Protein AF-A0A522S9J4-F1 (afdb_monomer)

Secondary structure (DSSP, 8-state):
--------HHHHHHHHHHHHHHHHHHHHHHHHHHHHHHHTHHHHT-EEEEEETTEEEEEEHHHHHHHHHHHHHHHHHHHHHHHHHHHHHHHHHHHHHHHHHHHHHHHHHHHHHHHHHHHHHHHHHHHHHHHHHHHHHHHHHHHHHHHHHHHS-HHHHHHHHHHHHHHHHHHHHHHHHHHHHHHHSSTHHHHHHHHHHHHHHHHHHHHHHHHHHHHHHHHHHHT-PPPPP----------------------------

Solvent-accessible surface area (backbone atoms only — not comparable to full-atom values): 15045 Å² total; per-residue (Å²): 136,84,82,80,75,80,82,56,66,68,59,58,48,51,54,56,48,52,52,49,51,51,53,50,50,49,52,52,52,51,51,52,50,52,50,53,49,64,75,43,45,72,71,28,62,44,82,34,87,39,73,62,94,86,46,78,46,83,43,27,57,45,51,55,54,47,50,54,53,51,51,52,51,51,52,50,50,52,53,49,52,59,60,53,56,54,61,63,52,52,56,59,49,53,53,50,53,53,51,53,51,47,54,55,48,53,53,50,50,52,51,50,53,51,51,52,48,53,53,51,54,49,51,53,50,50,51,52,49,53,51,51,51,51,51,51,49,52,49,56,51,48,53,50,51,53,48,53,55,64,66,48,43,62,64,55,57,49,49,50,50,51,52,50,51,50,52,51,50,52,50,50,49,55,51,48,53,51,50,52,50,53,62,68,65,42,58,58,67,58,50,49,48,51,52,50,52,50,50,51,52,49,52,52,51,51,48,57,50,49,52,50,50,52,49,51,49,50,57,58,54,74,72,58,75,87,76,81,93,77,89,82,82,85,84,83,87,83,89,81,85,82,87,88,84,86,90,80,90,79,87,84,82,89,87,82,133

Structure (mmCIF, N/CA/C/O backbone):
data_AF-A0A522S9J4-F1
#
_entry.id   AF-A0A522S9J4-F1
#
loop_
_atom_site.group_PDB
_atom_site.id
_atom_site.type_symbol
_atom_site.label_atom_id
_atom_site.label_alt_id
_atom_site.label_comp_id
_atom_site.label_asym_id
_atom_site.label_entity_id
_atom_site.label_seq_id
_atom_site.pdbx_PDB_ins_code
_atom_site.Cartn_x
_atom_site.Cartn_y
_atom_site.Cartn_z
_atom_site.occupancy
_atom_site.B_iso_or_equiv
_atom_site.auth_seq_id
_atom_site.auth_comp_id
_atom_site.auth_asym_id
_atom_site.auth_atom_id
_atom_site.pdbx_PDB_model_num
ATOM 1 N N . MET A 1 1 ? -21.244 -12.153 6.720 1.00 44.62 1 MET A N 1
ATOM 2 C CA . MET A 1 1 ? -21.412 -10.787 7.268 1.00 44.62 1 MET A CA 1
ATOM 3 C C . MET A 1 1 ? -22.448 -10.829 8.381 1.00 44.62 1 MET A C 1
ATOM 5 O O . MET A 1 1 ? -23.638 -10.878 8.100 1.00 44.62 1 MET A O 1
ATOM 9 N N . VAL A 1 2 ? -22.006 -10.893 9.638 1.00 48.00 2 VAL A N 1
ATOM 10 C CA . VAL A 1 2 ? -22.897 -10.852 10.808 1.00 48.00 2 VAL A CA 1
ATOM 11 C C . VAL A 1 2 ? -23.196 -9.383 11.091 1.00 48.00 2 VAL A C 1
ATOM 13 O O . VAL A 1 2 ? -22.304 -8.620 11.451 1.00 48.00 2 VAL A O 1
ATOM 16 N N . ARG A 1 3 ? -24.435 -8.958 10.834 1.00 43.56 3 ARG A N 1
ATOM 17 C CA . ARG A 1 3 ? -24.894 -7.585 11.060 1.00 43.56 3 ARG A CA 1
ATOM 18 C C . ARG A 1 3 ? -25.001 -7.355 12.572 1.00 43.56 3 ARG A C 1
ATOM 20 O O . ARG A 1 3 ? -25.995 -7.727 13.188 1.00 43.56 3 ARG A O 1
ATOM 27 N N . VAL A 1 4 ? -23.964 -6.761 13.164 1.00 55.78 4 VAL A N 1
ATOM 28 C CA . VAL A 1 4 ? -24.003 -6.226 14.531 1.00 55.78 4 VAL A CA 1
ATOM 29 C C . VAL A 1 4 ? -25.051 -5.116 14.542 1.00 55.78 4 VAL A C 1
ATOM 31 O O . VAL A 1 4 ? -24.890 -4.082 13.898 1.00 55.78 4 VAL A O 1
ATOM 34 N N . THR A 1 5 ? -26.179 -5.378 15.197 1.00 62.09 5 THR A N 1
ATOM 35 C CA . THR A 1 5 ? -27.240 -4.386 15.381 1.00 62.09 5 THR A CA 1
ATOM 36 C C . THR A 1 5 ? -26.753 -3.404 16.447 1.00 62.09 5 THR A C 1
ATOM 38 O O . THR A 1 5 ? -26.410 -3.862 17.537 1.00 62.09 5 THR A O 1
ATOM 41 N N . PRO A 1 6 ? -26.660 -2.094 16.165 1.00 56.53 6 PRO A N 1
ATOM 42 C CA . PRO A 1 6 ? -26.171 -1.135 17.146 1.00 56.53 6 PRO A CA 1
ATOM 43 C C . PRO A 1 6 ? -27.134 -1.081 18.337 1.00 56.53 6 PRO A C 1
ATOM 45 O O . PRO A 1 6 ? -28.331 -0.835 18.168 1.00 56.53 6 PRO A O 1
ATOM 48 N N . ASP A 1 7 ? -26.6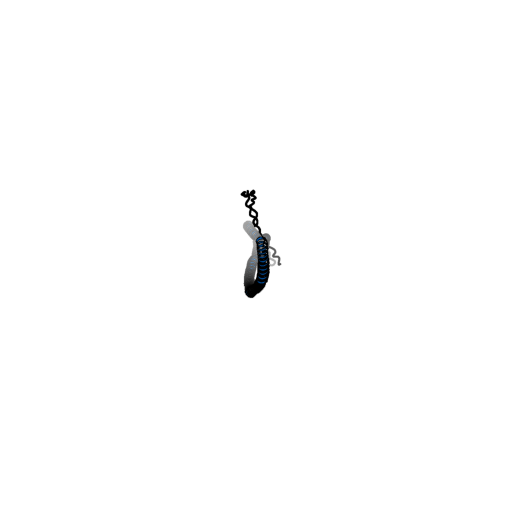06 -1.337 19.536 1.00 58.53 7 ASP A N 1
ATOM 49 C CA . ASP A 1 7 ? -27.331 -1.156 20.790 1.00 58.53 7 ASP A CA 1
ATOM 50 C C . ASP A 1 7 ? -27.687 0.330 20.927 1.00 58.53 7 ASP A C 1
ATOM 52 O O . ASP A 1 7 ? -26.819 1.201 20.989 1.00 58.53 7 ASP A O 1
ATOM 56 N N . ASN A 1 8 ? -28.982 0.639 20.861 1.00 58.56 8 ASN A N 1
ATOM 57 C CA . ASN A 1 8 ? -29.466 2.010 20.891 1.00 58.56 8 ASN A CA 1
ATOM 58 C C . ASN A 1 8 ? -29.344 2.534 22.333 1.00 58.56 8 ASN A C 1
ATOM 60 O O . ASN A 1 8 ? -30.096 2.073 23.202 1.00 58.56 8 ASN A O 1
ATOM 64 N N . PRO A 1 9 ? -28.477 3.529 22.607 1.00 55.81 9 PRO A N 1
ATOM 65 C CA . PRO A 1 9 ? -28.186 3.981 23.969 1.00 55.81 9 PRO A CA 1
ATOM 66 C C . PRO A 1 9 ? -29.434 4.503 24.687 1.00 55.81 9 PRO A C 1
ATOM 68 O O . PRO A 1 9 ? -29.511 4.455 25.913 1.00 55.81 9 PRO A O 1
ATOM 71 N N . THR A 1 10 ? -30.450 4.946 23.939 1.00 58.41 10 THR A N 1
ATOM 72 C CA . THR A 1 10 ? -31.722 5.412 24.506 1.00 58.41 10 THR A CA 1
ATOM 73 C C . THR A 1 10 ? -32.536 4.293 25.152 1.00 58.41 10 THR A C 1
ATOM 75 O O . THR A 1 10 ? -33.235 4.545 26.133 1.00 58.41 10 THR A O 1
ATOM 78 N N . LYS A 1 11 ? -32.452 3.048 24.666 1.00 54.69 11 LYS A N 1
ATOM 79 C CA . LYS A 1 11 ? -33.202 1.924 25.247 1.00 54.69 11 LYS A CA 1
ATOM 80 C C . LYS A 1 11 ? -32.579 1.499 26.574 1.00 54.69 11 LYS A C 1
ATOM 82 O O . LYS A 1 11 ? -33.294 1.350 27.562 1.00 54.69 11 LYS A O 1
ATOM 87 N N . THR A 1 12 ? -31.254 1.414 26.615 1.00 56.44 12 THR A N 1
ATOM 88 C CA . THR A 1 12 ? -30.482 1.059 27.813 1.00 56.44 12 THR A CA 1
ATOM 89 C C . THR A 1 12 ? -30.569 2.157 28.880 1.00 56.44 12 THR A C 1
ATOM 91 O O . THR A 1 12 ? -30.831 1.855 30.044 1.00 56.44 12 THR A O 1
ATOM 94 N N . GLN A 1 13 ? -30.512 3.437 28.483 1.00 58.84 13 GLN A N 1
ATOM 95 C CA . GLN A 1 13 ? -30.797 4.592 29.354 1.00 58.84 13 GLN A CA 1
ATOM 96 C C . GLN A 1 13 ? -32.218 4.558 29.932 1.00 58.84 13 GLN A C 1
ATOM 98 O O . GLN A 1 13 ? -32.411 4.781 31.126 1.00 58.84 13 GLN A O 1
ATOM 103 N N . ARG A 1 14 ? -33.228 4.230 29.115 1.00 59.81 14 ARG A N 1
ATOM 104 C CA . ARG A 1 14 ? -34.618 4.127 29.584 1.00 59.81 14 ARG A CA 1
ATOM 105 C C . ARG A 1 14 ? -34.819 2.961 30.544 1.00 59.81 14 ARG A C 1
ATOM 107 O O . ARG A 1 14 ? -35.571 3.114 31.496 1.00 59.81 14 ARG A O 1
ATOM 114 N N . ILE A 1 15 ? -34.164 1.822 30.333 1.00 61.09 15 ILE A N 1
ATOM 115 C CA . ILE A 1 15 ? -34.279 0.660 31.228 1.00 61.09 15 ILE A CA 1
ATOM 116 C C . ILE A 1 15 ? -33.602 0.953 32.575 1.00 61.09 15 ILE A C 1
ATOM 118 O O . ILE A 1 15 ? -34.229 0.755 33.617 1.00 61.09 15 ILE A O 1
ATOM 122 N N . LEU A 1 16 ? -32.381 1.502 32.554 1.00 59.59 16 LEU A N 1
ATOM 123 C CA . LEU A 1 16 ? -31.614 1.839 33.758 1.00 59.59 16 LEU A CA 1
ATOM 124 C C . LEU A 1 16 ? -32.262 2.987 34.555 1.00 59.59 16 LEU A C 1
ATOM 126 O O . LEU A 1 16 ? -32.439 2.891 35.774 1.00 59.59 16 LEU A O 1
ATOM 130 N N . GLY A 1 17 ? -32.696 4.044 33.863 1.00 61.84 17 GLY A N 1
ATOM 131 C CA . GLY A 1 17 ? -33.409 5.171 34.465 1.00 61.84 17 GLY A CA 1
ATOM 132 C C . GLY A 1 17 ? -34.750 4.753 35.071 1.00 61.84 17 GLY A C 1
ATOM 133 O O . GLY A 1 17 ? -35.094 5.177 36.169 1.00 61.84 17 GLY A O 1
ATOM 134 N N . MET A 1 18 ? -35.481 3.842 34.425 1.00 66.62 18 MET A N 1
ATOM 135 C CA . MET A 1 18 ? -36.765 3.356 34.933 1.00 66.62 18 MET A CA 1
ATOM 136 C C . MET A 1 18 ? -36.613 2.486 36.195 1.00 66.62 18 MET A C 1
ATOM 138 O O . MET A 1 18 ? -37.490 2.514 37.057 1.00 66.62 18 MET A O 1
ATOM 142 N N . SER A 1 19 ? -35.519 1.732 36.365 1.00 70.88 19 SER A N 1
ATOM 143 C CA . SER A 1 19 ? -35.224 1.055 37.643 1.00 70.88 19 SER A CA 1
ATOM 144 C C . SER A 1 19 ? -34.847 2.030 38.762 1.00 70.88 19 SER A C 1
ATOM 146 O O . SER A 1 19 ? -35.318 1.861 39.887 1.00 70.88 19 SER A O 1
ATOM 148 N N . PHE A 1 20 ? -34.074 3.078 38.456 1.00 71.00 20 PHE A N 1
ATOM 149 C CA . PHE A 1 20 ? -33.703 4.106 39.432 1.00 71.00 20 PHE A CA 1
ATOM 150 C C . PHE A 1 20 ? -34.924 4.907 39.905 1.00 71.00 20 PHE A C 1
ATOM 152 O O . PHE A 1 20 ? -35.130 5.065 41.106 1.00 71.00 20 PHE A O 1
ATOM 159 N N . VAL A 1 21 ? -35.796 5.317 38.978 1.00 75.06 21 VAL A N 1
ATOM 160 C CA . VAL A 1 21 ? -37.054 6.016 39.290 1.00 75.06 21 VAL A CA 1
ATOM 161 C C . VAL A 1 21 ? -37.975 5.154 40.154 1.00 75.06 21 VAL A C 1
ATOM 163 O O . VAL A 1 21 ? -38.547 5.659 41.114 1.00 75.06 21 VAL A O 1
ATOM 166 N N . ARG A 1 22 ? -38.089 3.846 39.878 1.00 77.06 22 ARG A N 1
ATOM 167 C CA . ARG A 1 22 ? -38.874 2.925 40.723 1.00 77.06 22 ARG A CA 1
ATOM 168 C C . ARG A 1 22 ? -38.304 2.796 42.136 1.00 77.06 22 ARG A C 1
ATOM 170 O O . ARG A 1 22 ? -39.075 2.784 43.089 1.00 77.06 22 ARG A O 1
ATOM 177 N N . SER A 1 23 ? -36.979 2.720 42.275 1.00 76.12 23 SER A N 1
ATOM 178 C CA . SER A 1 23 ? -36.319 2.646 43.586 1.00 76.12 23 SER A CA 1
ATOM 179 C C . SER A 1 23 ? -36.469 3.950 44.377 1.00 76.12 23 SER A C 1
ATOM 181 O O . SER A 1 23 ? -36.741 3.913 45.575 1.00 76.12 23 SER A O 1
ATOM 183 N N . LEU A 1 24 ? -36.343 5.097 43.704 1.00 77.62 24 LEU A N 1
ATOM 184 C CA . LEU A 1 24 ? -36.562 6.418 44.293 1.00 77.62 24 LEU A CA 1
ATOM 185 C C . LEU A 1 24 ? -38.023 6.596 44.732 1.00 77.62 24 LEU A C 1
ATOM 187 O O . LEU A 1 24 ? -38.276 7.049 45.843 1.00 77.62 24 LEU A O 1
ATOM 191 N N . LEU A 1 25 ? -38.981 6.184 43.895 1.00 78.94 25 LEU A N 1
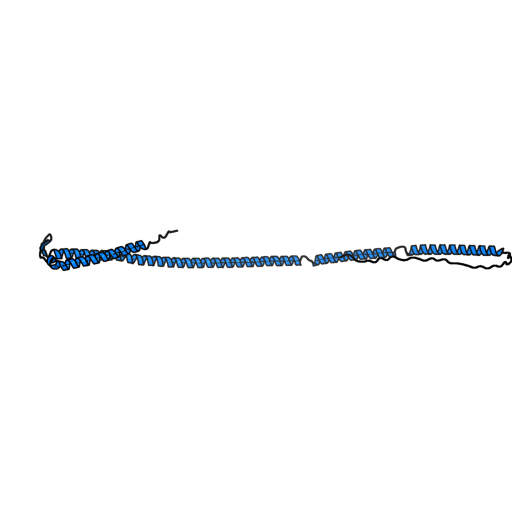ATOM 192 C CA . LEU A 1 25 ? -40.409 6.224 44.214 1.00 78.94 25 LEU A CA 1
ATOM 193 C C . LEU A 1 25 ? -40.739 5.335 45.418 1.00 78.94 25 LEU A C 1
ATOM 195 O O . LEU A 1 25 ? -41.455 5.779 46.309 1.00 78.94 25 LEU A O 1
ATOM 199 N N . LEU A 1 26 ? -40.179 4.121 45.492 1.00 78.50 26 LEU A N 1
ATOM 200 C CA . LEU A 1 26 ? -40.326 3.247 46.663 1.00 78.50 26 LEU A CA 1
ATOM 201 C C . LEU A 1 26 ? -39.793 3.895 47.943 1.00 78.50 26 LEU A C 1
ATOM 203 O O . LEU A 1 26 ? -40.455 3.825 48.975 1.00 78.50 26 LEU A O 1
ATOM 207 N N . LEU A 1 27 ? -38.627 4.544 47.880 1.00 80.12 27 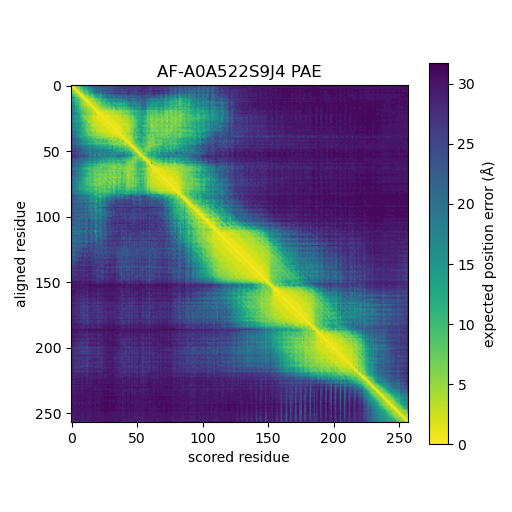LEU A N 1
ATOM 208 C CA . LEU A 1 27 ? -38.054 5.246 49.029 1.00 80.12 27 LEU A CA 1
ATOM 209 C C . LEU A 1 27 ? -38.961 6.394 49.489 1.00 80.12 27 LEU A C 1
ATOM 211 O O . LEU A 1 27 ? -39.233 6.512 50.682 1.00 80.12 27 LEU A O 1
ATOM 215 N N . VAL A 1 28 ? -39.489 7.190 48.554 1.00 80.50 28 VAL A N 1
ATOM 216 C CA . VAL A 1 28 ? -40.448 8.264 48.860 1.00 80.50 28 VAL A CA 1
ATOM 217 C C . VAL A 1 28 ? -41.717 7.701 49.497 1.00 80.50 28 VAL A C 1
ATOM 219 O O . VAL A 1 28 ? -42.145 8.199 50.534 1.00 80.50 28 VAL A O 1
ATOM 222 N N . VAL A 1 29 ? -42.291 6.633 48.936 1.00 79.50 29 VAL A N 1
ATOM 223 C CA . VAL A 1 29 ? -43.464 5.957 49.514 1.00 79.50 29 VAL A CA 1
ATOM 224 C C . VAL A 1 29 ? -43.166 5.470 50.933 1.00 79.50 29 VAL A C 1
ATOM 226 O O . VAL A 1 29 ? -43.982 5.666 51.828 1.00 79.50 29 VAL A O 1
ATOM 229 N N . CYS A 1 30 ? -41.981 4.905 51.172 1.00 80.19 30 CYS A N 1
ATOM 230 C CA . CYS A 1 30 ? -41.572 4.442 52.495 1.00 80.19 30 CYS A CA 1
ATOM 231 C C . CYS A 1 30 ? -41.496 5.594 53.515 1.00 80.19 30 CYS A C 1
ATOM 233 O O . CYS A 1 30 ? -41.966 5.448 54.642 1.00 80.19 30 CYS A O 1
ATOM 235 N N . VAL A 1 31 ? -40.964 6.754 53.111 1.00 82.50 31 VAL A N 1
ATOM 236 C CA . VAL A 1 31 ? -40.920 7.970 53.944 1.00 82.50 31 VAL A CA 1
ATOM 237 C C . VAL A 1 31 ? -42.326 8.506 54.223 1.00 82.50 31 VAL A C 1
ATOM 239 O O . VAL A 1 31 ? -42.626 8.860 55.360 1.00 82.50 31 VAL A O 1
ATOM 242 N N . VAL A 1 32 ? -43.206 8.524 53.218 1.00 81.00 32 VAL A N 1
ATOM 243 C CA . VAL A 1 32 ? -44.603 8.961 53.377 1.00 81.00 32 VAL A CA 1
ATOM 244 C C . VAL A 1 32 ? -45.353 8.054 54.352 1.00 81.00 32 VAL A C 1
ATOM 246 O O . VAL A 1 32 ? -46.050 8.555 55.232 1.00 81.00 32 VAL A O 1
ATOM 249 N N . ILE A 1 33 ? -45.174 6.733 54.249 1.00 80.06 33 ILE A N 1
ATOM 250 C CA . ILE A 1 33 ? -45.764 5.772 55.189 1.00 80.06 33 ILE A CA 1
ATOM 251 C C . ILE A 1 33 ? -45.223 6.016 56.603 1.00 80.06 33 ILE A C 1
ATOM 253 O O . ILE A 1 33 ? -46.011 6.112 57.540 1.00 80.06 33 ILE A O 1
ATOM 257 N N . ALA A 1 34 ? -43.907 6.176 56.770 1.00 80.12 34 ALA A N 1
ATOM 258 C CA . ALA A 1 34 ? -43.303 6.443 58.076 1.00 80.12 34 ALA A CA 1
ATOM 259 C C . ALA A 1 34 ? -43.819 7.752 58.706 1.00 80.12 34 ALA A C 1
ATOM 261 O O . ALA A 1 34 ? -44.139 7.781 59.895 1.00 80.12 34 ALA A O 1
ATOM 262 N N . ALA A 1 35 ? -43.962 8.815 57.909 1.00 77.94 35 ALA A N 1
ATOM 263 C CA . ALA A 1 35 ? -44.523 10.087 58.356 1.00 77.94 35 ALA A CA 1
ATOM 264 C C . ALA A 1 35 ? -46.002 9.953 58.751 1.00 77.94 35 ALA A C 1
ATOM 266 O O . ALA A 1 35 ? -46.397 10.415 59.820 1.00 77.94 35 ALA A O 1
ATOM 267 N N . PHE A 1 36 ? -46.810 9.269 57.935 1.00 75.12 36 PHE A N 1
ATOM 268 C CA . PHE A 1 36 ? -48.220 9.009 58.232 1.00 75.12 36 PHE A CA 1
ATOM 269 C C . PHE A 1 36 ? -48.390 8.241 59.549 1.00 75.12 36 PHE A C 1
ATOM 271 O O . PHE A 1 36 ? -49.236 8.583 60.372 1.00 75.12 36 PHE A O 1
ATOM 278 N N . VAL A 1 37 ? -47.547 7.238 59.777 1.00 78.94 37 VAL A N 1
ATOM 279 C CA . VAL A 1 37 ? -47.538 6.421 60.995 1.00 78.94 37 VAL A CA 1
ATOM 280 C C . VAL A 1 37 ? -47.141 7.234 62.221 1.00 78.94 37 VAL A C 1
ATOM 282 O O . VAL A 1 37 ? -47.791 7.119 63.257 1.00 78.94 37 VAL A O 1
ATOM 285 N N . GLY A 1 38 ? -46.110 8.075 62.102 1.00 76.56 38 GLY A N 1
ATOM 286 C CA . GLY A 1 38 ? -45.680 8.958 63.186 1.00 76.56 38 GLY A CA 1
ATOM 287 C C . GLY A 1 38 ? -46.745 9.988 63.568 1.00 76.56 38 GLY A C 1
ATOM 288 O O . GLY A 1 38 ? -46.957 10.237 64.751 1.00 76.56 38 GLY A O 1
ATOM 289 N N . VAL A 1 39 ? -47.460 10.544 62.584 1.00 76.69 39 VAL A N 1
ATOM 290 C CA . VAL A 1 39 ? -48.568 11.485 62.829 1.00 76.69 39 VAL A CA 1
ATOM 291 C C . VAL A 1 39 ? -49.766 10.790 63.489 1.00 76.69 39 VAL A C 1
ATOM 293 O O . VAL A 1 39 ? -50.384 11.361 64.381 1.00 76.69 39 VAL A O 1
ATOM 296 N N . ASN A 1 40 ? -50.073 9.546 63.108 1.00 75.19 40 ASN A N 1
ATOM 297 C CA . ASN A 1 40 ? -51.224 8.782 63.614 1.00 75.19 40 ASN A CA 1
ATOM 298 C C . ASN A 1 40 ? -50.860 7.831 64.774 1.00 75.19 40 ASN A C 1
ATOM 300 O O . ASN A 1 40 ? -51.468 6.773 64.945 1.00 75.19 40 ASN A O 1
ATOM 304 N N . TRP A 1 41 ? -49.860 8.198 65.581 1.00 74.25 41 TRP A N 1
ATOM 305 C CA . TRP A 1 41 ? -49.311 7.351 66.647 1.00 74.25 41 TRP A CA 1
ATOM 306 C C . TRP A 1 41 ? -50.332 6.975 67.731 1.00 74.25 41 TRP A C 1
ATOM 308 O O . TRP A 1 41 ? -50.349 5.846 68.220 1.00 74.25 41 TRP A O 1
ATOM 318 N N . THR A 1 42 ? -51.210 7.909 68.095 1.00 69.94 42 THR A N 1
ATOM 319 C CA . THR A 1 42 ? -52.237 7.712 69.129 1.00 69.94 42 THR A CA 1
ATOM 320 C C . THR A 1 42 ? -53.296 6.698 68.709 1.00 69.94 42 THR A C 1
ATOM 322 O O . THR A 1 42 ? -53.657 5.833 69.504 1.00 69.94 42 THR A O 1
ATOM 325 N N . GLU A 1 43 ? -53.738 6.753 67.452 1.00 68.75 43 GLU A N 1
ATOM 326 C CA . GLU A 1 43 ? -54.709 5.807 66.888 1.00 68.75 43 GLU A CA 1
ATOM 327 C C . GLU A 1 43 ? -54.103 4.410 66.726 1.00 68.75 43 GLU A C 1
ATOM 329 O O . GLU A 1 43 ? -54.753 3.396 66.983 1.00 68.75 43 GLU A O 1
ATOM 334 N N . MET A 1 44 ? -52.815 4.345 66.378 1.00 69.00 44 MET A N 1
ATOM 335 C CA . MET A 1 44 ? -52.090 3.085 66.218 1.00 69.00 44 MET A CA 1
ATOM 336 C C . MET A 1 44 ? -51.952 2.301 67.531 1.00 69.00 44 MET A C 1
ATOM 338 O O . MET A 1 44 ? -51.859 1.072 67.497 1.00 69.00 44 MET A O 1
ATOM 342 N N . ASN A 1 45 ? -51.925 3.003 68.670 1.00 71.56 45 ASN A N 1
ATOM 343 C CA . ASN A 1 45 ? -51.705 2.432 69.998 1.00 71.56 45 ASN A CA 1
ATOM 344 C C . ASN A 1 45 ? -53.012 2.113 70.752 1.00 71.56 45 ASN A C 1
ATOM 346 O O . ASN A 1 45 ? -52.964 1.712 71.917 1.00 71.56 45 ASN A O 1
ATOM 350 N N . GLN A 1 46 ? -54.179 2.270 70.114 1.00 72.31 46 GLN A N 1
ATOM 351 C CA . GLN A 1 46 ? -55.454 1.926 70.743 1.00 72.31 46 GLN A CA 1
ATOM 352 C C . GLN A 1 46 ? -55.576 0.404 70.974 1.00 72.31 46 GLN A C 1
ATOM 354 O O . GLN A 1 46 ? -55.525 -0.374 70.011 1.00 72.31 46 GLN A O 1
ATOM 359 N N . PRO A 1 47 ? -55.771 -0.060 72.228 1.00 71.62 47 PRO A N 1
ATOM 360 C CA . PRO A 1 47 ? -55.894 -1.483 72.528 1.00 71.62 47 PRO A CA 1
ATOM 361 C C . PRO A 1 47 ? -57.173 -2.054 71.909 1.00 71.62 47 PRO A C 1
ATOM 363 O O . PRO A 1 47 ? -58.281 -1.698 72.305 1.00 71.62 47 PRO A O 1
ATOM 366 N N . THR A 1 48 ? -57.027 -2.968 70.948 1.00 66.38 48 THR A N 1
ATOM 367 C CA . THR A 1 48 ? -58.154 -3.649 70.296 1.00 66.38 48 THR A CA 1
ATOM 368 C C . THR A 1 48 ? -58.104 -5.142 70.615 1.00 66.38 48 THR A C 1
ATOM 370 O O . THR A 1 48 ? -57.038 -5.756 70.637 1.00 66.38 48 THR A O 1
ATOM 373 N N . ASN A 1 49 ? -59.258 -5.754 70.883 1.00 62.09 49 ASN A N 1
ATOM 374 C CA . ASN A 1 49 ? -59.341 -7.201 71.075 1.00 62.09 49 ASN A CA 1
ATOM 375 C C . ASN A 1 49 ? -59.253 -7.914 69.722 1.00 62.09 49 ASN A C 1
ATOM 377 O O . ASN A 1 49 ? -60.219 -7.919 68.962 1.00 62.09 49 ASN A O 1
ATOM 381 N N . LEU A 1 50 ? -58.106 -8.532 69.436 1.00 58.09 50 LEU A N 1
ATOM 382 C CA . LEU A 1 50 ? -57.881 -9.310 68.222 1.00 58.09 50 LEU A CA 1
ATOM 383 C C . LEU A 1 50 ? -58.011 -10.810 68.513 1.00 58.09 50 LEU A C 1
ATOM 385 O O . LEU A 1 50 ? -57.396 -11.343 69.437 1.00 58.09 50 LEU A O 1
ATOM 389 N N . SER A 1 51 ? -58.807 -11.500 67.696 1.00 57.34 51 SER A N 1
ATOM 390 C CA . SER A 1 51 ? -58.894 -12.963 67.687 1.00 57.34 51 SER A CA 1
ATOM 391 C C . SER A 1 51 ? -57.950 -13.506 66.616 1.00 57.34 51 SER A C 1
ATOM 393 O O . SER A 1 51 ? -58.314 -13.592 65.444 1.00 57.34 51 SER A O 1
ATOM 395 N N . LEU A 1 52 ? -56.727 -13.861 67.003 1.00 56.78 52 LEU A N 1
ATOM 396 C CA . LEU A 1 52 ? -55.741 -14.509 66.137 1.00 56.78 52 LEU A CA 1
ATOM 397 C C . LEU A 1 52 ? -56.101 -15.988 65.985 1.00 56.78 52 LEU A C 1
ATOM 399 O O . LEU A 1 52 ? -55.439 -16.803 66.606 1.00 56.78 52 LEU A O 1
ATOM 403 N N . ILE A 1 53 ? -57.146 -16.313 65.210 1.00 55.19 53 ILE A N 1
ATOM 404 C CA . ILE A 1 53 ? -57.628 -17.650 64.764 1.00 55.19 53 ILE A CA 1
ATOM 405 C C . ILE A 1 53 ? -57.797 -18.743 65.862 1.00 55.19 53 ILE A C 1
ATOM 407 O O . ILE A 1 53 ? -58.847 -19.370 65.914 1.00 55.19 53 ILE A O 1
ATOM 411 N N . PHE A 1 54 ? -56.836 -18.945 66.765 1.00 53.19 54 PHE A N 1
ATOM 412 C CA . PHE A 1 54 ? -56.846 -19.821 67.937 1.00 53.19 54 PHE A CA 1
ATOM 413 C C . PHE A 1 54 ? -56.657 -19.099 69.293 1.00 53.19 54 PHE A C 1
ATOM 415 O O . PHE A 1 54 ? -56.956 -19.696 70.325 1.00 53.19 54 PHE A O 1
ATOM 422 N N . THR A 1 55 ? -56.208 -17.835 69.347 1.00 52.34 55 THR A N 1
ATOM 423 C CA . THR A 1 55 ? -55.961 -17.114 70.619 1.00 52.34 55 THR A CA 1
ATOM 424 C C . THR A 1 55 ? -56.450 -15.663 70.596 1.00 52.34 55 THR A C 1
ATOM 426 O O . THR A 1 55 ? -56.324 -14.955 69.598 1.00 52.34 55 THR A O 1
ATOM 429 N N . ARG A 1 56 ? -57.022 -15.191 71.714 1.00 53.47 56 ARG A N 1
ATOM 430 C CA . ARG A 1 56 ? -57.358 -13.771 71.904 1.00 53.47 56 ARG A CA 1
ATOM 431 C C . ARG A 1 56 ? -56.153 -13.067 72.505 1.00 53.47 56 ARG A C 1
ATOM 433 O O . ARG A 1 56 ? -55.776 -13.365 73.635 1.00 53.47 56 ARG A O 1
ATOM 440 N N . VAL A 1 57 ? -55.554 -12.157 71.748 1.00 61.41 57 VAL A N 1
ATOM 441 C CA . VAL A 1 57 ? -54.417 -11.352 72.203 1.00 61.41 57 VAL A CA 1
ATOM 442 C C . VAL A 1 57 ? -54.824 -9.891 72.123 1.00 61.41 57 VAL A C 1
ATOM 444 O O . VAL A 1 57 ? -55.366 -9.429 71.119 1.00 61.41 57 VAL A O 1
ATOM 447 N N . GLN A 1 58 ? -54.590 -9.167 73.210 1.00 58.41 58 GLN A N 1
ATOM 448 C CA . GLN A 1 58 ? -54.873 -7.745 73.290 1.00 58.41 58 GLN A CA 1
ATOM 449 C C . GLN A 1 58 ? -53.662 -7.005 72.723 1.00 58.41 58 GLN A C 1
ATOM 451 O O . GLN A 1 58 ? -52.654 -6.823 73.399 1.00 58.41 58 GLN A O 1
ATOM 456 N N . ALA A 1 59 ? -53.738 -6.672 71.438 1.00 63.03 59 ALA A N 1
ATOM 457 C CA . ALA A 1 59 ? -52.684 -5.981 70.714 1.00 63.03 59 ALA A CA 1
ATOM 458 C C . ALA A 1 59 ? -53.301 -4.810 69.942 1.00 63.03 59 ALA A C 1
ATOM 460 O O . ALA A 1 59 ? -54.389 -4.956 69.378 1.00 63.03 59 ALA A O 1
ATOM 461 N N . PRO A 1 60 ? -52.640 -3.647 69.888 1.00 75.88 60 PRO A N 1
ATOM 462 C CA . PRO A 1 60 ? -53.101 -2.560 69.044 1.00 75.88 60 PRO A CA 1
ATOM 463 C C . PRO A 1 60 ? -53.072 -3.000 67.575 1.00 75.88 60 PRO A C 1
ATOM 465 O O . PRO A 1 60 ? -52.019 -3.349 67.036 1.00 75.88 60 PRO A O 1
ATOM 468 N N . LEU A 1 61 ? -54.241 -3.018 66.927 1.00 73.44 61 LEU A N 1
ATOM 469 C CA . LEU A 1 61 ? -54.405 -3.513 65.555 1.00 73.44 61 LEU A CA 1
ATOM 470 C C . LEU A 1 61 ? -53.530 -2.742 64.568 1.00 73.44 61 LEU A C 1
ATOM 472 O O . LEU A 1 61 ? -52.940 -3.340 63.667 1.00 73.44 61 LEU A O 1
ATOM 476 N N . GLY A 1 62 ? -53.388 -1.436 64.793 1.00 75.62 62 GLY A N 1
ATOM 477 C CA . GLY A 1 62 ? -52.532 -0.574 63.993 1.00 75.62 62 GLY A CA 1
ATOM 478 C C . GLY A 1 62 ? -51.073 -1.031 63.982 1.00 75.62 62 GLY A C 1
ATOM 479 O O . GLY A 1 62 ? -50.480 -1.151 62.914 1.00 75.62 62 GLY A O 1
ATOM 480 N N . LEU A 1 63 ? -50.505 -1.370 65.144 1.00 76.06 63 LEU A N 1
ATOM 481 C CA . LEU A 1 63 ? -49.111 -1.817 65.256 1.00 76.06 63 LEU A CA 1
ATOM 482 C C . LEU A 1 63 ? -48.869 -3.163 64.560 1.00 76.06 63 LEU A C 1
ATOM 484 O O . LEU A 1 63 ? -47.831 -3.350 63.924 1.00 76.06 63 LEU A O 1
ATOM 488 N N . VAL A 1 64 ? -49.832 -4.086 64.629 1.00 78.31 64 VAL A N 1
ATOM 489 C CA . VAL A 1 64 ? -49.735 -5.386 63.944 1.00 78.31 64 VAL A CA 1
ATOM 490 C C . VAL A 1 64 ? -49.773 -5.202 62.425 1.00 78.31 64 VAL A C 1
ATOM 492 O O . VAL A 1 64 ? -48.916 -5.733 61.717 1.00 78.31 64 VAL A O 1
ATOM 495 N N . LEU A 1 65 ? -50.727 -4.415 61.919 1.00 79.31 65 LEU A N 1
ATOM 496 C CA . LEU A 1 65 ? -50.857 -4.133 60.487 1.00 79.31 65 LEU A CA 1
ATOM 497 C C . LEU A 1 65 ? -49.631 -3.373 59.950 1.00 79.31 65 LEU A C 1
ATOM 499 O O . LEU A 1 65 ? -49.126 -3.683 58.869 1.00 79.31 65 LEU A O 1
ATOM 503 N N . LEU A 1 66 ? -49.116 -2.425 60.738 1.00 81.69 66 LEU A N 1
ATOM 504 C CA . LEU A 1 66 ? -47.890 -1.688 60.452 1.00 81.69 66 LEU A CA 1
ATOM 505 C C . LEU A 1 66 ? -46.680 -2.618 60.357 1.00 81.69 66 LEU A C 1
ATOM 507 O O . LEU A 1 66 ? -45.898 -2.503 59.416 1.00 81.69 66 LEU A O 1
ATOM 511 N N . GLY A 1 67 ? -46.534 -3.545 61.305 1.00 78.56 67 GLY A N 1
ATOM 512 C CA . GLY A 1 67 ? -45.444 -4.517 61.308 1.00 78.56 67 GLY A CA 1
ATOM 513 C C . GLY A 1 67 ? -45.443 -5.384 60.049 1.00 78.56 67 GLY A C 1
ATOM 514 O O . GLY A 1 67 ? -44.405 -5.526 59.402 1.00 78.56 67 GLY A O 1
ATOM 515 N N . PHE A 1 68 ? -46.610 -5.896 59.644 1.00 78.31 68 PHE A N 1
ATOM 516 C CA . PHE A 1 68 ? -46.742 -6.666 58.403 1.00 78.31 68 PHE A CA 1
ATOM 517 C C . PHE A 1 68 ? -46.437 -5.829 57.153 1.00 78.31 68 PHE A C 1
ATOM 519 O O . PHE A 1 68 ? -45.712 -6.295 56.273 1.00 78.31 68 PHE A O 1
ATOM 526 N N . MET A 1 69 ? -46.927 -4.588 57.082 1.00 81.62 69 MET A N 1
ATOM 527 C CA . MET A 1 69 ? -46.628 -3.671 55.972 1.00 81.62 69 MET A CA 1
ATOM 528 C C . MET A 1 69 ? -45.136 -3.334 55.886 1.00 81.62 69 MET A C 1
ATOM 530 O O . MET A 1 69 ? -44.559 -3.368 54.800 1.00 81.62 69 MET A O 1
ATOM 534 N N . ALA A 1 70 ? -44.494 -3.056 57.022 1.00 81.44 70 ALA A N 1
ATOM 535 C CA . ALA A 1 70 ? -43.067 -2.765 57.085 1.00 81.44 70 ALA A CA 1
ATOM 536 C C . ALA A 1 70 ? -42.226 -3.979 56.662 1.00 81.44 70 ALA A C 1
ATOM 538 O O . ALA A 1 70 ? -41.289 -3.836 55.877 1.00 81.44 70 ALA A O 1
ATOM 539 N N . LEU A 1 71 ? -42.590 -5.181 57.117 1.00 81.06 71 LEU A N 1
ATOM 540 C CA . LEU A 1 71 ? -41.914 -6.420 56.732 1.00 81.06 71 LEU A CA 1
ATOM 541 C C . LEU A 1 71 ? -42.023 -6.668 55.223 1.00 81.06 71 LEU A C 1
ATOM 543 O O . LEU A 1 71 ? -41.010 -6.929 54.572 1.00 81.06 71 LEU A O 1
ATOM 547 N N . LEU A 1 72 ? -43.224 -6.534 54.649 1.00 80.38 72 LEU A N 1
ATOM 548 C CA . LEU A 1 72 ? -43.437 -6.681 53.206 1.00 80.38 72 LEU A CA 1
ATOM 549 C C . LEU A 1 72 ? -42.668 -5.625 52.401 1.00 80.38 72 LEU A C 1
ATOM 551 O O . LEU A 1 72 ? -42.083 -5.961 51.372 1.00 80.38 72 LEU A O 1
ATOM 555 N N . ALA A 1 73 ? -42.606 -4.379 52.879 1.00 82.88 73 ALA A N 1
ATOM 556 C CA . ALA A 1 73 ? -41.823 -3.322 52.241 1.00 82.88 73 ALA A CA 1
ATOM 557 C C . ALA A 1 73 ? -40.323 -3.653 52.226 1.00 82.88 73 ALA A C 1
ATOM 559 O O . ALA A 1 73 ? -39.682 -3.561 51.178 1.00 82.88 73 ALA A O 1
ATOM 560 N N . ILE A 1 74 ? -39.768 -4.105 53.356 1.00 83.31 74 ILE A N 1
ATOM 561 C CA . ILE A 1 74 ? -38.362 -4.523 53.448 1.00 83.31 74 ILE A CA 1
ATOM 562 C C . ILE A 1 74 ? -38.092 -5.709 52.516 1.00 83.31 74 ILE A C 1
ATOM 564 O O . ILE A 1 74 ? -37.125 -5.676 51.754 1.00 83.31 74 ILE A O 1
ATOM 568 N N . ALA A 1 75 ? -38.954 -6.730 52.518 1.00 79.12 75 ALA A N 1
ATOM 569 C CA . ALA A 1 75 ? -38.823 -7.882 51.627 1.00 79.12 75 ALA A CA 1
ATOM 570 C C . ALA A 1 75 ? -38.833 -7.461 50.148 1.00 79.12 75 ALA A C 1
ATOM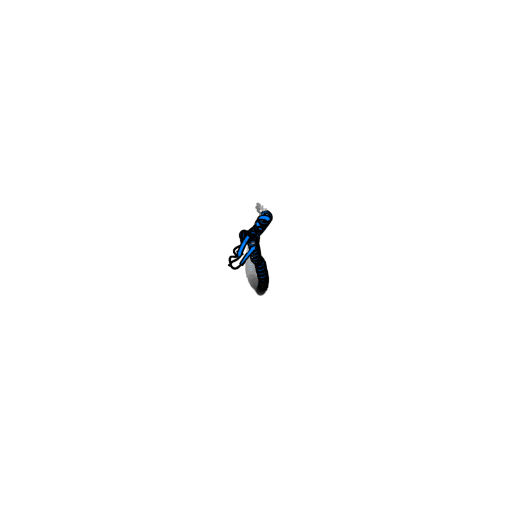 572 O O . ALA A 1 75 ? -38.022 -7.947 49.358 1.00 79.12 75 ALA A O 1
ATOM 573 N N . PHE A 1 76 ? -39.693 -6.507 49.784 1.00 81.31 76 PHE A N 1
ATOM 574 C CA . PHE A 1 76 ? -39.755 -5.963 48.431 1.00 81.31 76 PHE A CA 1
ATOM 575 C C . PHE A 1 76 ? -38.483 -5.190 48.055 1.00 81.31 76 PHE A C 1
ATOM 577 O O . PHE A 1 76 ? -37.977 -5.353 46.945 1.00 81.31 76 PHE A O 1
ATOM 584 N N . ILE A 1 77 ? -37.918 -4.403 48.978 1.00 81.31 77 ILE A N 1
ATOM 585 C CA . ILE A 1 77 ? -36.646 -3.689 48.774 1.00 81.31 77 ILE A CA 1
ATOM 586 C C . ILE A 1 77 ? -35.495 -4.680 48.569 1.00 81.31 77 ILE A C 1
ATOM 588 O O . ILE A 1 77 ? -34.719 -4.522 47.627 1.00 81.31 77 ILE A O 1
ATOM 592 N N . VAL A 1 78 ? -35.398 -5.719 49.403 1.00 79.50 78 VAL A N 1
ATOM 593 C CA . VAL A 1 78 ? -34.357 -6.755 49.294 1.00 79.50 78 VAL A CA 1
ATOM 594 C C . VAL A 1 78 ? -34.484 -7.517 47.975 1.00 79.50 78 VAL A C 1
ATOM 596 O O . VAL A 1 78 ? -33.492 -7.684 47.263 1.00 79.50 78 VAL A O 1
ATOM 599 N N . TRP A 1 79 ? -35.701 -7.922 47.606 1.00 77.69 79 TRP A N 1
ATOM 600 C CA . TRP A 1 79 ? -35.976 -8.573 46.325 1.00 77.69 79 TRP A CA 1
ATOM 601 C C . TRP A 1 79 ? -35.595 -7.675 45.138 1.00 77.69 79 TRP A C 1
ATOM 603 O O . TRP A 1 79 ? -34.922 -8.108 44.198 1.00 77.69 79 TRP A O 1
ATOM 613 N N . MET A 1 80 ? -35.956 -6.391 45.195 1.00 76.56 80 MET A N 1
ATOM 614 C CA . MET A 1 80 ? -35.619 -5.416 44.159 1.00 76.56 80 MET A CA 1
ATOM 615 C C . MET A 1 80 ? -34.102 -5.195 44.054 1.00 76.56 80 MET A C 1
ATOM 617 O O . MET A 1 80 ? -33.563 -5.185 42.946 1.00 76.56 80 MET A O 1
ATOM 621 N N . ALA A 1 81 ? -33.398 -5.073 45.182 1.00 73.62 81 ALA A N 1
ATOM 622 C CA . ALA A 1 81 ? -31.944 -4.917 45.228 1.00 73.62 81 ALA A CA 1
ATOM 623 C C . ALA A 1 81 ? -31.220 -6.148 44.658 1.00 73.62 81 ALA A C 1
ATOM 625 O O . ALA A 1 81 ? -30.294 -6.007 43.856 1.00 73.62 81 ALA A O 1
ATOM 626 N N . TYR A 1 82 ? -31.696 -7.352 44.993 1.00 72.50 82 TYR A N 1
ATOM 627 C CA . TYR A 1 82 ? -31.195 -8.606 44.427 1.00 72.50 82 TYR A CA 1
ATOM 628 C C . TYR A 1 82 ? -31.346 -8.643 42.898 1.00 72.50 82 TYR A C 1
ATOM 630 O O . TYR A 1 82 ? -30.431 -9.044 42.177 1.00 72.50 82 TYR A O 1
ATOM 638 N N . THR A 1 83 ? -32.478 -8.152 42.388 1.00 66.19 83 THR A N 1
ATOM 639 C CA . THR A 1 83 ? -32.762 -8.129 40.947 1.00 66.19 83 THR A CA 1
ATOM 640 C C . THR A 1 83 ? -31.900 -7.096 40.206 1.00 66.19 83 THR A C 1
ATOM 642 O O . THR A 1 83 ? -31.413 -7.372 39.109 1.00 66.19 83 THR A O 1
ATOM 645 N N . GLN A 1 84 ? -31.645 -5.930 40.810 1.00 63.19 84 GLN A N 1
ATOM 646 C CA . GLN A 1 84 ? -30.787 -4.885 40.228 1.00 63.19 84 GLN A CA 1
ATOM 647 C C . GLN A 1 84 ? -29.299 -5.272 40.207 1.00 63.19 84 GLN A C 1
ATOM 649 O O . GLN A 1 84 ? -28.585 -4.904 39.272 1.00 63.19 84 GLN A O 1
ATOM 654 N N . GLY A 1 85 ? -28.833 -6.065 41.179 1.00 59.28 85 GLY A N 1
ATOM 655 C CA . GLY A 1 85 ? -27.441 -6.524 41.243 1.00 59.28 85 GLY A CA 1
ATOM 656 C C . GLY A 1 85 ? -26.995 -7.338 40.021 1.00 59.28 85 GLY A C 1
ATOM 657 O O . GLY A 1 85 ? -25.833 -7.269 39.619 1.00 59.28 85 GLY A O 1
ATOM 658 N N . ARG A 1 86 ? -27.923 -8.046 39.363 1.00 53.34 86 ARG A N 1
ATOM 659 C CA . ARG A 1 86 ? -27.616 -8.856 38.170 1.00 53.34 86 ARG A CA 1
ATOM 660 C C . ARG A 1 86 ? -27.304 -8.010 36.929 1.00 53.34 86 ARG A C 1
ATOM 662 O O . ARG A 1 86 ? -26.445 -8.391 36.140 1.00 53.34 86 ARG A O 1
ATOM 669 N N . VAL A 1 87 ? -27.899 -6.821 36.816 1.00 53.22 87 VAL A N 1
ATOM 670 C CA . VAL A 1 87 ? -27.758 -5.936 35.643 1.00 53.22 87 VAL A CA 1
ATOM 671 C C . VAL A 1 87 ? -26.370 -5.278 35.576 1.00 53.22 87 VAL A C 1
ATOM 673 O O . VAL A 1 87 ? -25.833 -5.056 34.493 1.00 53.22 87 VAL A O 1
ATOM 676 N N . LEU A 1 88 ? -25.732 -5.006 36.721 1.00 55.00 88 LEU A N 1
ATOM 677 C CA . LEU A 1 88 ? -24.395 -4.393 36.760 1.00 55.00 88 LEU A CA 1
ATOM 678 C C . LEU A 1 88 ? -23.256 -5.407 36.537 1.00 55.00 88 LEU A C 1
ATOM 680 O O . LEU A 1 88 ? -22.153 -5.042 36.127 1.00 55.00 88 LEU A O 1
ATOM 684 N N . MET A 1 89 ? -23.512 -6.688 36.809 1.00 52.38 89 MET A N 1
ATOM 685 C CA . MET A 1 89 ? -22.555 -7.772 36.574 1.00 52.38 89 MET A CA 1
ATOM 686 C C . MET A 1 89 ? -22.500 -8.189 35.100 1.00 52.38 89 MET A C 1
ATOM 688 O O . MET A 1 89 ? -21.413 -8.496 34.606 1.00 52.38 89 MET A O 1
ATOM 692 N N . GLU A 1 90 ? -23.621 -8.131 34.377 1.00 54.09 90 GLU A N 1
ATOM 693 C CA . GLU A 1 90 ? -23.666 -8.415 32.934 1.00 54.09 90 GLU A CA 1
ATOM 694 C C . GLU A 1 90 ? -22.898 -7.372 32.108 1.00 54.09 90 GLU A C 1
ATOM 696 O O . GLU A 1 90 ? -22.155 -7.740 31.198 1.00 54.09 90 GLU A O 1
ATOM 701 N N . THR A 1 91 ? -22.936 -6.087 32.478 1.00 53.47 91 THR A N 1
ATOM 702 C CA . THR A 1 91 ? -22.166 -5.044 31.768 1.00 53.47 91 THR A CA 1
ATOM 703 C C . THR A 1 91 ? -20.653 -5.218 31.922 1.00 53.47 91 THR A C 1
ATOM 705 O O . THR A 1 91 ? -19.909 -5.079 30.950 1.00 53.47 91 THR A O 1
ATOM 708 N N . ARG A 1 92 ? -20.175 -5.602 33.116 1.00 55.97 92 ARG A N 1
ATOM 709 C CA . ARG A 1 92 ? -18.750 -5.914 33.336 1.00 55.97 92 ARG A CA 1
ATOM 710 C C . ARG A 1 92 ? -18.308 -7.177 32.602 1.00 55.97 92 ARG A C 1
ATOM 712 O O . ARG A 1 92 ? -17.147 -7.267 32.207 1.00 55.97 92 ARG A O 1
ATOM 719 N N . ARG A 1 93 ? -19.205 -8.148 32.427 1.00 57.78 93 ARG A N 1
ATOM 720 C CA . ARG A 1 93 ? -18.905 -9.399 31.723 1.00 57.78 93 ARG A CA 1
ATOM 721 C C . ARG A 1 93 ? -18.807 -9.186 30.212 1.00 57.78 93 ARG A C 1
ATOM 723 O O . ARG A 1 93 ? -17.809 -9.591 29.625 1.00 57.78 93 ARG A O 1
ATOM 730 N N . HIS A 1 94 ? -19.733 -8.432 29.623 1.00 51.00 94 HIS A N 1
ATOM 731 C CA . HIS A 1 94 ? -19.681 -8.091 28.198 1.00 51.00 94 HIS A CA 1
ATOM 732 C C . HIS A 1 94 ? -18.517 -7.158 27.838 1.00 51.00 94 HIS A C 1
ATOM 734 O O . HIS A 1 94 ? -17.917 -7.316 26.778 1.00 51.00 94 HIS A O 1
ATOM 740 N N . ALA A 1 95 ? -18.115 -6.246 28.733 1.00 59.41 95 ALA A N 1
ATOM 741 C CA . ALA A 1 95 ? -16.905 -5.443 28.534 1.00 59.41 95 ALA A CA 1
ATOM 742 C C . ALA A 1 95 ? -15.627 -6.305 28.506 1.00 59.41 95 ALA A C 1
ATOM 744 O O . ALA A 1 95 ? -14.720 -6.039 27.718 1.00 59.41 95 ALA A O 1
ATOM 745 N N . LYS A 1 96 ? -15.564 -7.363 29.328 1.00 61.53 96 LYS A N 1
ATOM 746 C CA . LYS A 1 96 ? -14.449 -8.324 29.316 1.00 61.53 96 LYS A CA 1
ATOM 747 C C . LYS A 1 96 ? -14.444 -9.194 28.059 1.00 61.53 96 LYS A C 1
ATOM 749 O O . LYS A 1 96 ? -13.380 -9.418 27.496 1.00 61.53 96 LYS A O 1
ATOM 754 N N . GLU A 1 97 ? -15.609 -9.651 27.607 1.00 65.31 97 GLU A N 1
ATOM 755 C CA . GLU A 1 97 ? -15.741 -10.446 26.378 1.00 65.31 97 GLU A CA 1
ATOM 756 C C . GLU A 1 97 ? -15.368 -9.628 25.128 1.00 65.31 97 GLU A C 1
ATOM 758 O O . GLU A 1 97 ? -14.633 -10.125 24.277 1.00 65.31 97 GLU A O 1
ATOM 763 N N . LEU A 1 98 ? -15.769 -8.353 25.054 1.00 61.16 98 LEU A N 1
ATOM 764 C CA . LEU A 1 98 ? -15.374 -7.443 23.969 1.00 61.16 98 LEU A CA 1
ATOM 765 C C . LEU A 1 98 ? -13.876 -7.106 23.992 1.00 61.16 98 LEU A C 1
ATOM 767 O O . LEU A 1 98 ? -13.251 -7.049 22.935 1.00 61.16 98 LEU A O 1
ATOM 771 N N . ALA A 1 99 ? -13.281 -6.911 25.174 1.00 66.19 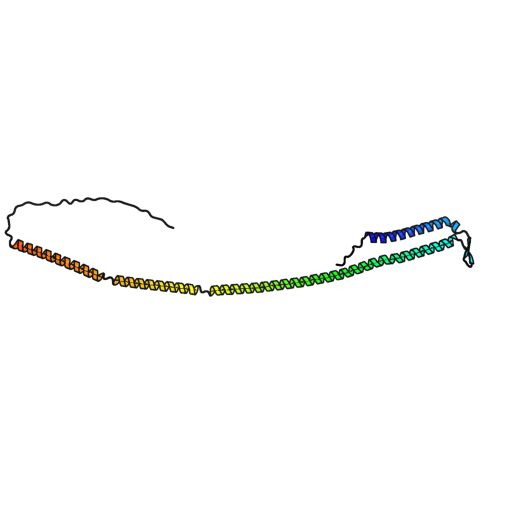99 ALA A N 1
ATOM 772 C CA . ALA A 1 99 ? -11.841 -6.677 25.299 1.00 66.19 99 ALA A CA 1
ATOM 773 C C . ALA A 1 99 ? -11.021 -7.904 24.862 1.00 66.19 99 ALA A C 1
ATOM 775 O O . ALA A 1 99 ? -10.058 -7.760 24.111 1.00 66.19 99 ALA A O 1
ATOM 776 N N . ALA A 1 100 ? -11.442 -9.109 25.259 1.00 67.19 100 ALA A N 1
ATOM 777 C CA . ALA A 1 100 ? -10.789 -10.354 24.858 1.00 67.19 100 ALA A CA 1
ATOM 778 C C . ALA A 1 100 ? -10.916 -10.621 23.347 1.00 67.19 100 ALA A C 1
ATOM 780 O O . ALA A 1 100 ? -9.952 -11.037 22.708 1.00 67.19 100 ALA A O 1
ATOM 781 N N . GLN A 1 101 ? -12.081 -10.345 22.749 1.00 59.00 101 GLN A N 1
ATOM 782 C CA . GLN A 1 101 ? -12.260 -10.459 21.298 1.00 59.00 101 GLN A CA 1
ATOM 783 C C . GLN A 1 101 ? -11.411 -9.449 20.523 1.00 59.00 101 GLN A C 1
ATOM 785 O O . GLN A 1 101 ? -10.878 -9.794 19.471 1.00 59.00 101 GLN A O 1
ATOM 790 N N . ARG A 1 102 ? -11.248 -8.229 21.045 1.00 72.81 102 ARG A N 1
ATOM 791 C CA . ARG A 1 102 ? -10.402 -7.204 20.428 1.00 72.81 102 ARG A CA 1
ATOM 792 C C . ARG A 1 102 ? -8.924 -7.579 20.472 1.00 72.81 102 ARG A C 1
ATOM 794 O O . ARG A 1 102 ? -8.247 -7.439 19.469 1.00 72.81 102 ARG A O 1
ATOM 801 N N . GLU A 1 103 ? -8.452 -8.146 21.579 1.00 69.25 103 GLU A N 1
ATOM 802 C CA . GLU A 1 103 ? -7.069 -8.626 21.680 1.00 69.25 103 GLU A CA 1
ATOM 803 C C . GLU A 1 103 ? -6.779 -9.781 20.705 1.00 69.25 103 GLU A C 1
ATOM 805 O O . GLU A 1 103 ? -5.713 -9.830 20.089 1.00 69.25 103 GLU A O 1
ATOM 810 N N . LEU A 1 104 ? -7.731 -10.705 20.534 1.00 66.25 104 LEU A N 1
ATOM 811 C CA . LEU A 1 104 ? -7.612 -11.790 19.555 1.00 66.25 104 LEU A CA 1
ATOM 812 C C . LEU A 1 104 ? -7.668 -11.269 18.112 1.00 66.25 104 LEU A C 1
ATOM 814 O O . LEU A 1 104 ? -6.927 -11.768 17.265 1.00 66.25 104 LEU A O 1
ATOM 818 N N . ALA A 1 105 ? -8.504 -10.265 17.838 1.00 64.19 105 ALA A N 1
ATOM 819 C CA . ALA A 1 105 ? -8.570 -9.604 16.537 1.00 64.19 105 ALA A CA 1
ATOM 820 C C . ALA A 1 105 ? -7.271 -8.849 16.221 1.00 64.19 105 ALA A C 1
ATOM 822 O O . ALA A 1 105 ? -6.696 -9.084 15.165 1.00 64.19 105 ALA A O 1
ATOM 823 N N . ASP A 1 106 ? -6.749 -8.049 17.154 1.00 67.75 106 ASP A N 1
ATOM 824 C CA . ASP A 1 106 ? -5.505 -7.292 16.972 1.00 67.75 106 ASP A CA 1
ATOM 825 C C . ASP A 1 106 ? -4.308 -8.236 16.752 1.00 67.75 106 ASP A C 1
ATOM 827 O O . ASP A 1 106 ? -3.489 -8.018 15.860 1.00 67.75 106 ASP A O 1
ATOM 831 N N . LYS A 1 107 ? -4.224 -9.350 17.497 1.00 72.50 107 LYS A N 1
ATOM 832 C CA . LYS A 1 107 ? -3.195 -10.385 17.270 1.00 72.50 107 LYS A CA 1
ATOM 833 C C . LYS A 1 107 ? -3.319 -11.034 15.889 1.00 72.50 107 LYS A C 1
ATOM 835 O O . LYS A 1 107 ? -2.303 -11.262 15.228 1.00 72.50 107 LYS A O 1
ATOM 840 N N . ALA A 1 108 ? -4.541 -11.323 15.442 1.00 70.12 108 ALA A N 1
ATOM 841 C CA . ALA A 1 108 ? -4.782 -11.876 14.112 1.00 70.12 108 ALA A CA 1
ATOM 842 C C . ALA A 1 108 ? -4.453 -10.862 13.002 1.00 70.12 108 ALA A C 1
ATOM 844 O O . ALA A 1 108 ? -3.864 -11.236 11.988 1.00 70.12 108 ALA A O 1
ATOM 845 N N . GLU A 1 109 ? -4.771 -9.582 13.198 1.00 71.75 109 GLU A N 1
ATOM 846 C CA . GLU A 1 109 ? -4.433 -8.501 12.270 1.00 71.75 109 GLU A CA 1
ATOM 847 C C . GLU A 1 109 ? -2.918 -8.311 12.155 1.00 71.75 109 GLU A C 1
ATOM 849 O O . GLU A 1 109 ? -2.403 -8.262 11.038 1.00 71.75 109 GLU A O 1
ATOM 854 N N . VAL A 1 110 ? -2.179 -8.316 13.271 1.00 85.12 110 VAL A N 1
ATOM 855 C CA . VAL A 1 110 ? -0.705 -8.255 13.257 1.00 85.12 110 VAL A CA 1
ATOM 856 C C . VAL A 1 110 ? -0.102 -9.448 12.511 1.00 85.12 110 VAL A C 1
ATOM 858 O O . VAL A 1 110 ? 0.827 -9.271 11.717 1.00 85.12 110 VAL A O 1
ATOM 861 N N . SER A 1 111 ? -0.645 -10.656 12.703 1.00 77.69 111 SER A N 1
ATOM 862 C CA . SER A 1 111 ? -0.188 -11.842 11.969 1.00 77.69 111 SER A CA 1
ATOM 863 C C . SER A 1 111 ? -0.443 -11.714 10.466 1.00 77.69 111 SER A C 1
ATOM 865 O O . SER A 1 111 ? 0.444 -12.048 9.685 1.00 77.69 111 SER A O 1
ATOM 867 N N . ARG A 1 112 ? -1.607 -11.195 10.044 1.00 84.19 112 ARG A N 1
ATOM 868 C CA . ARG A 1 112 ? -1.902 -10.956 8.617 1.00 84.19 112 ARG A CA 1
ATOM 869 C C . ARG A 1 112 ? -1.019 -9.870 8.016 1.00 84.19 112 ARG A C 1
ATOM 871 O O . ARG A 1 112 ? -0.583 -10.016 6.882 1.00 84.19 112 ARG A O 1
ATOM 878 N N . PHE A 1 113 ? -0.746 -8.797 8.756 1.00 86.00 113 PHE A N 1
ATOM 879 C CA . PHE A 1 113 ? 0.179 -7.755 8.308 1.00 86.00 113 PHE A CA 1
ATOM 880 C C . PHE A 1 113 ? 1.598 -8.295 8.131 1.00 86.00 113 PHE A C 1
ATOM 882 O O . PHE A 1 113 ? 2.262 -7.959 7.153 1.00 86.00 113 PHE A O 1
ATOM 889 N N . THR A 1 114 ? 2.049 -9.142 9.056 1.00 89.50 114 THR A N 1
ATOM 890 C CA . THR A 1 114 ? 3.378 -9.763 8.986 1.00 89.50 114 THR A CA 1
ATOM 891 C C . THR A 1 114 ? 3.476 -10.724 7.802 1.00 89.50 114 THR A C 1
ATOM 893 O O . THR A 1 114 ? 4.445 -10.657 7.054 1.00 89.50 114 THR A O 1
ATOM 896 N N . ASP A 1 115 ? 2.455 -11.555 7.587 1.00 89.12 115 ASP A N 1
ATOM 897 C CA . ASP A 1 115 ? 2.380 -12.496 6.462 1.00 89.12 115 ASP A CA 1
ATOM 898 C C . ASP A 1 115 ? 2.358 -11.769 5.107 1.00 89.12 115 ASP A C 1
ATOM 900 O O . ASP A 1 115 ? 3.152 -12.062 4.216 1.00 89.12 115 ASP A O 1
ATOM 904 N N . LEU A 1 116 ? 1.532 -10.722 4.982 1.00 92.12 116 LEU A N 1
ATOM 905 C CA . LEU A 1 116 ? 1.472 -9.909 3.766 1.00 92.12 116 LEU A CA 1
ATOM 906 C C . LEU A 1 116 ? 2.800 -9.199 3.480 1.00 92.12 116 LEU A C 1
ATOM 908 O O . LEU A 1 116 ? 3.205 -9.092 2.325 1.00 92.12 116 LEU A O 1
ATOM 912 N N . ARG A 1 117 ? 3.483 -8.711 4.522 1.00 91.62 117 ARG A N 1
ATOM 913 C CA . ARG A 1 117 ? 4.802 -8.091 4.377 1.00 91.62 117 ARG A CA 1
ATOM 914 C C . ARG A 1 117 ? 5.840 -9.104 3.902 1.00 91.62 117 ARG A C 1
ATOM 916 O O . ARG A 1 117 ? 6.583 -8.792 2.982 1.00 91.62 117 ARG A O 1
ATOM 923 N N . ALA A 1 118 ? 5.845 -10.302 4.481 1.00 92.50 118 ALA A N 1
ATOM 924 C CA . ALA A 1 118 ? 6.739 -11.373 4.057 1.00 92.50 118 ALA A CA 1
ATOM 925 C C . ALA A 1 118 ? 6.494 -11.771 2.592 1.00 92.50 118 ALA A C 1
ATOM 927 O O . ALA A 1 118 ? 7.451 -11.902 1.834 1.00 92.50 118 ALA A O 1
ATOM 928 N N . HIS A 1 119 ? 5.230 -11.888 2.169 1.00 93.50 119 HIS A N 1
ATOM 929 C CA . HIS A 1 119 ? 4.896 -12.169 0.767 1.00 93.50 119 HIS A CA 1
ATOM 930 C C . HIS A 1 119 ? 5.340 -11.029 -0.164 1.00 93.50 119 HIS A C 1
ATOM 932 O O . HIS A 1 119 ? 5.939 -11.282 -1.204 1.00 93.50 119 HIS A O 1
ATOM 938 N N . MET A 1 120 ? 5.123 -9.766 0.212 1.00 94.12 120 MET A N 1
ATOM 939 C CA . MET A 1 120 ? 5.595 -8.624 -0.583 1.00 94.12 120 MET A CA 1
ATOM 940 C C . MET A 1 120 ? 7.123 -8.583 -0.707 1.00 94.12 120 MET A C 1
ATOM 942 O O . MET A 1 120 ? 7.632 -8.341 -1.800 1.00 94.12 120 MET A O 1
ATOM 946 N N . ASP A 1 121 ? 7.851 -8.841 0.381 1.00 95.56 121 ASP A N 1
ATOM 947 C CA . ASP A 1 121 ? 9.317 -8.880 0.370 1.00 95.56 121 ASP A CA 1
ATOM 948 C C . ASP A 1 121 ? 9.841 -10.023 -0.530 1.00 95.56 121 ASP A C 1
ATOM 950 O O . ASP A 1 121 ? 10.820 -9.839 -1.263 1.00 95.56 121 ASP A O 1
ATOM 954 N N . ASP A 1 122 ? 9.160 -11.174 -0.544 1.00 95.69 122 ASP A N 1
ATOM 955 C CA . ASP A 1 122 ? 9.474 -12.301 -1.433 1.00 95.69 122 ASP A CA 1
ATOM 956 C C . ASP A 1 122 ? 9.227 -11.955 -2.912 1.00 95.69 122 ASP A C 1
ATOM 958 O O . ASP A 1 122 ? 10.115 -12.133 -3.749 1.00 95.69 122 ASP A O 1
ATOM 962 N N . GLU A 1 123 ? 8.076 -11.360 -3.245 1.00 96.19 123 GLU A N 1
ATOM 963 C CA . GLU A 1 123 ? 7.774 -10.944 -4.624 1.00 96.19 123 GLU A CA 1
ATOM 964 C C . GLU A 1 123 ? 8.737 -9.854 -5.120 1.00 96.19 123 GLU A C 1
ATOM 966 O O . GLU A 1 123 ? 9.197 -9.910 -6.262 1.00 96.19 123 GLU A O 1
ATOM 971 N N . VAL A 1 124 ? 9.111 -8.885 -4.275 1.00 96.75 124 VAL A N 1
ATOM 972 C CA . VAL A 1 124 ? 10.118 -7.865 -4.626 1.00 96.75 124 VAL A CA 1
ATOM 973 C C . VAL A 1 124 ? 11.477 -8.510 -4.898 1.00 96.75 124 VAL A C 1
ATOM 975 O O . VAL A 1 124 ? 12.146 -8.163 -5.879 1.00 96.75 124 VAL A O 1
ATOM 978 N N . THR A 1 125 ? 11.881 -9.470 -4.068 1.00 96.38 125 THR A N 1
ATOM 979 C CA . THR A 1 125 ? 13.136 -10.212 -4.252 1.00 96.38 125 THR A CA 1
ATOM 980 C C . THR A 1 125 ? 13.112 -10.998 -5.561 1.00 96.38 125 THR A C 1
ATOM 982 O O . THR A 1 125 ? 14.043 -10.902 -6.366 1.00 96.38 125 THR A O 1
ATOM 985 N N . ARG A 1 126 ? 12.008 -11.699 -5.831 1.00 96.62 126 ARG A N 1
ATOM 986 C CA . ARG A 1 126 ? 11.791 -12.452 -7.067 1.00 96.62 126 ARG A CA 1
ATOM 987 C C . ARG A 1 126 ? 11.831 -11.556 -8.304 1.00 96.62 126 ARG A C 1
ATOM 989 O O . ARG A 1 126 ? 12.510 -11.892 -9.273 1.00 96.62 126 ARG A O 1
ATOM 996 N N . LEU A 1 127 ? 11.147 -10.412 -8.283 1.00 96.81 12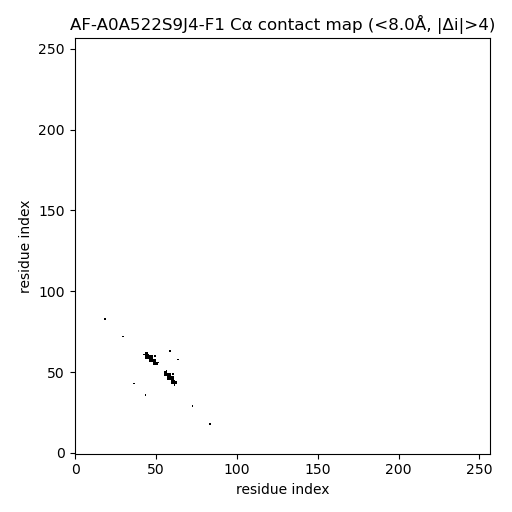7 LEU A N 1
ATOM 997 C CA . LEU A 1 127 ? 11.157 -9.449 -9.390 1.00 96.81 127 LEU A CA 1
ATOM 998 C C . LEU A 1 127 ? 12.559 -8.889 -9.640 1.00 96.81 127 LEU A C 1
ATOM 1000 O O . LEU A 1 127 ? 12.986 -8.789 -10.789 1.00 96.81 127 LEU A O 1
ATOM 1004 N N . THR A 1 128 ? 13.292 -8.571 -8.573 1.00 96.31 128 THR A N 1
ATOM 1005 C CA . THR A 1 128 ? 14.676 -8.086 -8.667 1.00 96.31 128 THR A CA 1
ATOM 1006 C C . THR A 1 128 ? 15.581 -9.138 -9.306 1.00 96.31 128 THR A C 1
ATOM 1008 O O . THR A 1 128 ? 16.392 -8.813 -10.174 1.00 96.31 128 THR A O 1
ATOM 1011 N N . GLN A 1 129 ? 15.405 -10.410 -8.939 1.00 96.31 129 GLN A N 1
ATOM 1012 C CA . GLN A 1 129 ? 16.143 -11.515 -9.538 1.00 96.31 129 GLN A CA 1
ATOM 1013 C C . GLN A 1 129 ? 15.822 -11.667 -11.031 1.00 96.31 129 GLN A C 1
ATOM 1015 O O . GLN A 1 129 ? 16.746 -11.671 -11.843 1.00 96.31 129 GLN A O 1
ATOM 1020 N N . VAL A 1 130 ? 14.537 -11.688 -11.405 1.00 97.00 130 VAL A N 1
ATOM 1021 C CA . VAL A 1 130 ? 14.106 -11.776 -12.812 1.00 97.00 130 VAL A CA 1
ATOM 1022 C C . VAL A 1 130 ? 14.664 -10.617 -13.640 1.00 97.00 130 VAL A C 1
ATOM 1024 O O . VAL A 1 130 ? 15.187 -10.843 -14.729 1.00 97.00 130 VAL A O 1
ATOM 1027 N N . LEU A 1 131 ? 14.613 -9.386 -13.122 1.00 96.94 131 LEU A N 1
ATOM 1028 C CA . LEU A 1 131 ? 15.197 -8.222 -13.794 1.00 96.94 131 LEU A CA 1
ATOM 1029 C C . LEU A 1 131 ? 16.711 -8.357 -13.962 1.00 96.94 131 LEU A C 1
ATOM 1031 O O . LEU A 1 131 ? 17.242 -8.013 -15.020 1.00 96.94 131 LEU A O 1
ATOM 1035 N N . SER A 1 132 ? 17.414 -8.861 -12.945 1.00 96.38 132 SER A N 1
ATOM 1036 C CA . SER A 1 132 ? 18.862 -9.069 -13.018 1.00 96.38 132 SER A CA 1
ATOM 1037 C C . SER A 1 132 ? 19.236 -10.126 -14.059 1.00 96.38 132 SER A C 1
ATOM 1039 O O . SER A 1 132 ? 20.169 -9.918 -14.836 1.00 96.38 132 SER A O 1
ATOM 1041 N N . ASP A 1 133 ? 18.465 -11.209 -14.142 1.00 96.19 133 ASP A N 1
ATOM 1042 C CA . ASP A 1 133 ? 18.682 -12.284 -15.106 1.00 96.19 133 ASP A CA 1
ATOM 1043 C C . ASP A 1 133 ? 18.356 -11.814 -16.525 1.00 96.19 133 ASP A C 1
ATOM 1045 O O . ASP A 1 133 ? 19.150 -12.027 -17.441 1.00 96.19 133 ASP A O 1
ATOM 1049 N N . GLN A 1 134 ? 17.259 -11.072 -16.699 1.00 96.25 134 GLN A N 1
ATOM 1050 C CA . GLN A 1 134 ? 16.910 -10.467 -17.982 1.00 96.25 134 GLN A CA 1
ATOM 1051 C C . GLN A 1 134 ? 17.969 -9.454 -18.432 1.00 96.25 134 GLN A C 1
ATOM 1053 O O . GLN A 1 134 ? 18.333 -9.441 -19.603 1.00 96.25 134 GLN A O 1
ATOM 1058 N N . THR A 1 135 ? 18.503 -8.640 -17.517 1.00 96.69 135 THR A N 1
ATOM 1059 C CA . THR A 1 135 ? 19.576 -7.675 -17.817 1.00 96.69 135 THR A CA 1
ATOM 1060 C C . THR A 1 135 ? 20.867 -8.382 -18.228 1.00 96.69 135 THR A C 1
ATOM 1062 O O . THR A 1 135 ? 21.533 -7.966 -19.174 1.00 96.69 135 THR A O 1
ATOM 1065 N N . ARG A 1 136 ? 21.220 -9.484 -17.556 1.00 95.81 136 ARG A N 1
ATOM 1066 C CA . ARG A 1 136 ? 22.364 -10.320 -17.951 1.00 95.81 136 ARG A CA 1
ATOM 1067 C C . ARG A 1 136 ? 22.148 -10.948 -19.319 1.00 95.81 136 ARG A C 1
ATOM 1069 O O . ARG A 1 136 ? 23.072 -10.989 -20.125 1.00 95.81 136 ARG A O 1
ATOM 1076 N N . GLU A 1 137 ? 20.940 -11.429 -19.594 1.00 96.50 137 GLU A N 1
ATOM 1077 C CA . GLU A 1 137 ? 20.615 -12.022 -20.884 1.00 96.50 137 GLU A CA 1
ATOM 1078 C C . GLU A 1 137 ? 20.674 -10.983 -22.010 1.00 96.50 137 GLU A C 1
ATOM 1080 O O . GLU A 1 137 ? 21.245 -11.260 -23.067 1.00 96.50 137 GLU A O 1
ATOM 1085 N N . THR A 1 138 ? 20.123 -9.784 -21.800 1.00 95.94 138 THR A N 1
ATOM 1086 C CA . THR A 1 138 ? 20.178 -8.703 -22.791 1.00 95.94 138 THR A CA 1
ATOM 1087 C C . THR A 1 138 ? 21.606 -8.229 -23.021 1.00 95.94 138 THR A C 1
ATOM 1089 O O . THR A 1 138 ? 21.985 -8.094 -24.182 1.00 95.94 138 THR A O 1
ATOM 1092 N N . MET A 1 139 ? 22.424 -8.078 -21.973 1.00 95.94 139 MET A N 1
ATOM 1093 C CA . MET A 1 139 ? 23.864 -7.821 -22.119 1.00 95.94 139 MET A CA 1
ATOM 1094 C C . MET A 1 139 ? 24.548 -8.920 -22.930 1.00 95.94 139 MET A C 1
ATOM 1096 O O . MET A 1 139 ? 25.181 -8.625 -23.933 1.00 95.94 139 MET A O 1
ATOM 1100 N N . ALA A 1 140 ? 24.322 -10.194 -22.606 1.00 95.31 140 ALA A N 1
ATOM 1101 C CA . ALA A 1 140 ? 24.921 -11.299 -23.354 1.00 95.31 140 ALA A CA 1
ATOM 1102 C C . ALA A 1 140 ? 24.451 -11.368 -24.821 1.00 95.31 140 ALA A C 1
ATOM 1104 O O . ALA A 1 140 ? 25.158 -11.910 -25.674 1.00 95.31 140 ALA A O 1
ATOM 1105 N N . ARG A 1 141 ? 23.236 -10.890 -25.128 1.00 94.31 141 ARG A N 1
ATOM 1106 C CA . ARG A 1 141 ? 22.741 -10.740 -26.507 1.00 94.31 141 ARG A CA 1
ATOM 1107 C C . ARG A 1 141 ? 23.425 -9.567 -27.217 1.00 94.31 141 ARG A C 1
ATOM 1109 O O . ARG A 1 141 ? 23.766 -9.721 -28.386 1.00 94.31 141 ARG A O 1
ATOM 1116 N N . ILE A 1 142 ? 23.640 -8.445 -26.526 1.00 95.81 142 ILE A N 1
ATOM 1117 C CA . ILE A 1 142 ? 24.389 -7.286 -27.036 1.00 95.81 142 ILE A CA 1
ATOM 1118 C C . ILE A 1 142 ? 25.837 -7.685 -27.324 1.00 95.81 142 ILE A C 1
ATOM 1120 O O . ILE A 1 142 ? 26.269 -7.522 -28.458 1.00 95.81 142 ILE A O 1
ATOM 1124 N N . ASP A 1 143 ? 26.535 -8.316 -26.378 1.00 94.44 143 ASP A N 1
ATOM 1125 C CA . ASP A 1 143 ? 27.925 -8.763 -26.550 1.00 94.44 143 ASP A CA 1
ATOM 1126 C C . ASP A 1 143 ? 28.072 -9.696 -27.761 1.00 94.44 143 ASP A C 1
ATOM 1128 O O . ASP A 1 143 ? 28.990 -9.557 -28.567 1.00 94.44 143 ASP A O 1
ATOM 1132 N N . ARG A 1 144 ? 27.128 -10.630 -27.946 1.00 91.06 144 ARG A N 1
ATOM 1133 C CA . ARG A 1 144 ? 27.090 -11.506 -29.130 1.00 91.06 144 ARG A CA 1
ATOM 1134 C C . ARG A 1 144 ? 26.853 -10.734 -30.425 1.00 91.06 144 ARG A C 1
ATOM 1136 O O . ARG A 1 144 ? 27.459 -11.069 -31.440 1.00 91.06 144 ARG A O 1
ATOM 1143 N N . ALA A 1 145 ? 25.976 -9.733 -30.414 1.00 89.88 145 ALA A N 1
ATOM 1144 C CA . ALA A 1 145 ? 25.743 -8.886 -31.580 1.00 89.88 145 ALA A CA 1
ATOM 1145 C C . ALA A 1 145 ? 26.985 -8.042 -31.913 1.00 89.88 145 ALA A C 1
ATOM 1147 O O . ALA A 1 145 ? 27.362 -7.959 -33.080 1.00 89.88 145 ALA A O 1
ATOM 1148 N N . GLU A 1 146 ? 27.659 -7.484 -30.906 1.00 90.12 146 GLU A N 1
ATOM 1149 C CA . GLU A 1 146 ? 28.919 -6.753 -31.066 1.00 90.12 146 GLU A CA 1
ATOM 1150 C C . GLU A 1 146 ? 30.038 -7.652 -31.603 1.00 90.12 146 GLU A C 1
ATOM 1152 O O . GLU A 1 146 ? 30.747 -7.260 -32.531 1.00 90.12 146 GLU A O 1
ATOM 1157 N N . MET A 1 147 ? 30.169 -8.879 -31.087 1.00 87.88 147 MET A N 1
ATOM 1158 C CA . MET A 1 147 ? 31.106 -9.874 -31.619 1.00 87.88 147 MET A CA 1
ATOM 1159 C C . MET A 1 147 ? 30.780 -10.230 -33.068 1.00 87.88 147 MET A C 1
ATOM 1161 O O . MET A 1 147 ? 31.679 -10.213 -33.896 1.00 87.88 147 MET A O 1
ATOM 1165 N N . GLY A 1 148 ? 29.510 -10.463 -33.411 1.00 86.06 148 GLY A N 1
ATOM 1166 C CA . GLY A 1 148 ? 29.101 -10.735 -34.792 1.00 86.06 148 GLY A CA 1
ATOM 1167 C C . GLY A 1 148 ? 29.351 -9.561 -35.747 1.00 86.06 148 GLY A C 1
ATOM 1168 O O . GLY A 1 148 ? 29.653 -9.776 -36.920 1.00 86.06 148 GLY A O 1
ATOM 1169 N N . LEU A 1 149 ? 29.266 -8.317 -35.263 1.00 82.62 149 LEU A N 1
ATOM 1170 C CA . LEU A 1 149 ? 29.643 -7.125 -36.032 1.00 82.62 149 LEU A CA 1
ATOM 1171 C C . LEU A 1 149 ? 31.160 -6.976 -36.180 1.00 82.62 149 LEU A C 1
ATOM 1173 O O . LEU A 1 149 ? 31.609 -6.531 -37.230 1.00 82.62 149 LEU A O 1
ATOM 1177 N N . ARG A 1 150 ? 31.943 -7.361 -35.167 1.00 78.62 150 ARG A N 1
ATOM 1178 C CA . ARG A 1 150 ? 33.411 -7.440 -35.253 1.00 78.62 150 ARG A CA 1
ATOM 1179 C C . ARG A 1 150 ? 33.889 -8.570 -36.165 1.00 78.62 150 ARG A C 1
ATOM 1181 O O . ARG A 1 150 ? 34.878 -8.400 -36.865 1.00 78.62 150 ARG A O 1
ATOM 1188 N N . GLU A 1 151 ? 33.211 -9.714 -36.138 1.00 70.31 151 GLU A N 1
ATOM 1189 C CA . GLU A 1 151 ? 33.523 -10.884 -36.964 1.00 70.31 151 GLU A CA 1
ATOM 1190 C C . GLU A 1 151 ? 33.014 -10.746 -38.398 1.00 70.31 151 GLU A C 1
ATOM 1192 O O . GLU A 1 151 ? 33.581 -11.378 -39.288 1.00 70.31 151 GLU A O 1
ATOM 1197 N N . ARG A 1 152 ? 31.991 -9.912 -38.656 1.00 66.00 152 ARG A N 1
ATOM 1198 C CA . ARG A 1 152 ? 31.727 -9.383 -40.001 1.00 66.00 152 ARG A CA 1
ATOM 1199 C C . ARG A 1 152 ? 32.979 -8.618 -40.414 1.00 66.00 152 ARG A C 1
ATOM 1201 O O . ARG A 1 152 ? 33.173 -7.498 -3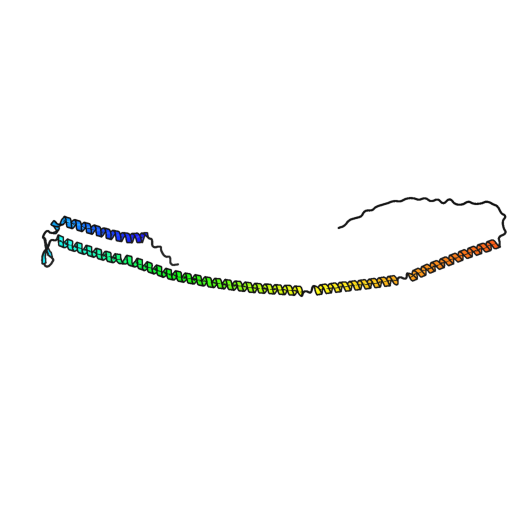9.944 1.00 66.00 152 ARG A O 1
ATOM 1208 N N . PRO A 1 153 ? 33.856 -9.202 -41.242 1.00 64.12 153 PRO A N 1
ATOM 1209 C CA . PRO A 1 153 ? 35.184 -8.675 -41.381 1.00 64.12 153 PRO A CA 1
ATOM 1210 C C . PRO A 1 153 ? 35.046 -7.530 -42.367 1.00 64.12 153 PRO A C 1
ATOM 1212 O O . PRO A 1 153 ? 35.093 -7.726 -43.580 1.00 64.12 153 PRO A O 1
ATOM 1215 N N . VAL A 1 154 ? 34.879 -6.323 -41.829 1.00 64.12 154 VAL A N 1
ATOM 1216 C CA . VAL A 1 154 ? 35.208 -5.094 -42.553 1.00 64.12 154 VAL A CA 1
ATOM 1217 C C . VAL A 1 154 ? 36.581 -5.288 -43.193 1.00 64.12 154 VAL A C 1
ATOM 1219 O O . VAL A 1 154 ? 36.758 -4.952 -44.350 1.00 64.12 154 VAL A O 1
ATOM 1222 N N . ASP A 1 155 ? 37.494 -5.985 -42.514 1.00 68.12 155 ASP A N 1
ATOM 1223 C CA . ASP A 1 155 ? 38.783 -6.409 -43.053 1.00 68.12 155 ASP A CA 1
ATOM 1224 C C . ASP A 1 155 ? 38.686 -7.284 -44.312 1.00 68.12 155 ASP A C 1
ATOM 1226 O O . ASP A 1 155 ? 39.498 -7.120 -45.212 1.00 68.12 155 ASP A O 1
ATOM 1230 N N . ALA A 1 156 ? 37.710 -8.188 -44.439 1.00 75.19 156 ALA A N 1
ATOM 1231 C CA . ALA A 1 156 ? 37.540 -9.023 -45.632 1.00 75.19 156 ALA A CA 1
ATOM 1232 C C . ALA A 1 156 ? 36.912 -8.238 -46.783 1.00 75.19 156 ALA A C 1
ATOM 1234 O O . ALA A 1 156 ? 37.318 -8.419 -47.929 1.00 75.19 156 ALA A O 1
ATOM 1235 N N . GLU A 1 157 ? 35.965 -7.343 -46.495 1.00 78.81 157 GLU A N 1
ATOM 1236 C CA . GLU A 1 157 ? 35.390 -6.447 -47.502 1.00 78.81 157 GLU A CA 1
ATOM 1237 C C . GLU A 1 157 ? 36.424 -5.415 -47.981 1.00 78.81 157 GLU A C 1
ATOM 1239 O O . GLU A 1 157 ? 36.585 -5.210 -49.183 1.00 78.81 157 GLU A O 1
ATOM 1244 N N . VAL A 1 158 ? 37.210 -4.854 -47.059 1.00 82.81 158 VAL A N 1
ATOM 1245 C CA . VAL A 1 158 ? 38.361 -3.987 -47.343 1.00 82.81 158 VAL A CA 1
ATOM 1246 C C . VAL A 1 158 ? 39.421 -4.751 -48.129 1.00 82.81 158 VAL A C 1
ATOM 1248 O O . VAL A 1 158 ? 39.885 -4.248 -49.145 1.00 82.81 158 VAL A O 1
ATOM 1251 N N . THR A 1 159 ? 39.768 -5.979 -47.738 1.00 85.50 159 THR A N 1
ATOM 1252 C CA . THR A 1 159 ? 40.739 -6.806 -48.476 1.00 85.50 159 THR A CA 1
ATOM 1253 C C . THR A 1 159 ? 40.237 -7.120 -49.884 1.00 85.50 159 THR A C 1
ATOM 1255 O O . THR A 1 159 ? 41.002 -7.020 -50.840 1.00 85.50 159 THR A O 1
ATOM 1258 N N . HIS A 1 160 ? 38.949 -7.434 -50.045 1.00 88.06 160 HIS A N 1
ATOM 1259 C CA . HIS A 1 160 ? 38.343 -7.666 -51.354 1.00 88.06 160 HIS A CA 1
ATOM 1260 C C . HIS A 1 160 ? 38.342 -6.396 -52.221 1.00 88.06 160 HIS A C 1
ATOM 1262 O O . HIS A 1 160 ? 38.682 -6.463 -53.403 1.00 88.06 160 HIS A O 1
ATOM 1268 N N . LEU A 1 161 ? 38.020 -5.229 -51.651 1.00 91.06 161 LEU A N 1
ATOM 1269 C CA . LEU A 1 161 ? 38.103 -3.940 -52.347 1.00 91.06 161 LEU A CA 1
ATOM 1270 C C . LEU A 1 161 ? 39.539 -3.612 -52.760 1.00 91.06 161 LEU A C 1
ATOM 1272 O O . LEU A 1 161 ? 39.763 -3.250 -53.912 1.00 91.06 161 LEU A O 1
ATOM 1276 N N . VAL A 1 162 ? 40.509 -3.793 -51.861 1.00 92.75 162 VAL A N 1
ATOM 1277 C CA . VAL A 1 162 ? 41.940 -3.616 -52.152 1.00 92.75 162 VAL A CA 1
ATOM 1278 C C . VAL A 1 162 ? 42.363 -4.536 -53.295 1.00 92.75 162 VAL A C 1
ATOM 1280 O O . VAL A 1 162 ? 42.943 -4.073 -54.273 1.00 92.75 162 VAL A O 1
ATOM 1283 N N . GLN A 1 163 ? 41.988 -5.814 -53.244 1.00 93.56 163 GLN A N 1
ATOM 1284 C CA . GLN A 1 163 ? 42.313 -6.776 -54.293 1.00 93.56 163 GLN A CA 1
ATOM 1285 C C . GLN A 1 163 ? 41.632 -6.433 -55.629 1.00 93.56 163 GLN A C 1
ATOM 1287 O O . GLN A 1 163 ? 42.235 -6.590 -56.692 1.00 93.56 163 GLN A O 1
ATOM 1292 N N . SER A 1 164 ? 40.397 -5.925 -55.598 1.00 94.88 164 SER A N 1
ATOM 1293 C CA . SER A 1 164 ? 39.692 -5.441 -56.789 1.00 94.88 164 SER A CA 1
ATOM 1294 C C . SER A 1 164 ? 40.376 -4.211 -57.394 1.00 94.88 164 SER A C 1
ATOM 1296 O O . SER A 1 164 ? 40.529 -4.143 -58.614 1.00 94.88 164 SER A O 1
ATOM 1298 N N . VAL A 1 165 ? 40.807 -3.258 -56.562 1.00 95.38 165 VAL A N 1
ATOM 1299 C CA . VAL A 1 165 ? 41.558 -2.068 -56.991 1.00 95.38 165 VAL A CA 1
ATOM 1300 C C . VAL A 1 165 ? 42.902 -2.470 -57.594 1.00 95.38 165 VAL A C 1
ATOM 1302 O O . VAL A 1 165 ? 43.248 -1.987 -58.671 1.00 95.38 165 VAL A O 1
ATOM 1305 N N . ASP A 1 166 ? 43.629 -3.397 -56.973 1.00 95.62 166 ASP A N 1
ATOM 1306 C CA . ASP A 1 166 ? 44.904 -3.903 -57.492 1.00 95.62 166 ASP A CA 1
ATOM 1307 C C . ASP A 1 166 ? 44.741 -4.623 -58.831 1.00 95.62 166 ASP A C 1
ATOM 1309 O O . ASP A 1 166 ? 45.540 -4.431 -59.751 1.00 95.62 166 ASP A O 1
ATOM 1313 N N . ASN A 1 167 ? 43.690 -5.432 -58.974 1.00 95.38 167 ASN A N 1
ATOM 1314 C CA . ASN A 1 167 ? 43.384 -6.099 -60.236 1.00 95.38 167 ASN A CA 1
ATOM 1315 C C . ASN A 1 167 ? 43.042 -5.089 -61.334 1.00 95.38 167 ASN A C 1
ATOM 1317 O O . ASN A 1 167 ? 43.543 -5.216 -62.452 1.00 95.38 167 ASN A O 1
ATOM 1321 N N . TYR A 1 168 ? 42.243 -4.071 -61.010 1.00 96.06 168 TYR A N 1
ATOM 1322 C CA . TYR A 1 168 ? 41.908 -3.002 -61.946 1.00 96.06 168 TYR A CA 1
ATOM 1323 C C . TYR A 1 168 ? 43.144 -2.189 -62.351 1.00 96.06 168 TYR A C 1
ATOM 1325 O O . TYR A 1 168 ? 43.360 -1.942 -63.536 1.00 96.06 168 TYR A O 1
ATOM 1333 N N . ASN A 1 169 ? 44.006 -1.842 -61.393 1.00 95.56 169 ASN A N 1
ATOM 1334 C CA . ASN A 1 169 ? 45.272 -1.163 -61.663 1.00 95.56 169 ASN A CA 1
ATOM 1335 C C . ASN A 1 169 ? 46.190 -2.002 -62.554 1.00 95.56 169 ASN A C 1
ATOM 1337 O O . ASN A 1 169 ? 46.768 -1.470 -63.499 1.00 95.56 169 ASN A O 1
ATOM 1341 N N . ARG A 1 170 ? 46.309 -3.311 -62.297 1.00 94.81 170 ARG A N 1
ATOM 1342 C CA . ARG A 1 170 ? 47.110 -4.219 -63.129 1.00 94.81 170 ARG A CA 1
ATOM 1343 C C . ARG A 1 170 ? 46.554 -4.321 -64.550 1.00 94.81 170 ARG A C 1
ATOM 1345 O O . ARG A 1 170 ? 47.335 -4.320 -65.501 1.00 94.81 170 ARG A O 1
ATOM 1352 N N . ASP A 1 171 ? 45.230 -4.375 -64.709 1.00 95.88 171 ASP A N 1
ATOM 1353 C CA . ASP A 1 171 ? 44.601 -4.344 -66.032 1.00 95.88 171 ASP A CA 1
ATOM 1354 C C . ASP A 1 171 ? 44.907 -3.030 -66.758 1.00 95.88 171 ASP A C 1
ATOM 1356 O O . ASP A 1 171 ? 45.393 -3.069 -67.890 1.00 95.88 171 ASP A O 1
ATOM 1360 N N . LEU A 1 172 ? 44.719 -1.882 -66.095 1.00 95.50 172 LEU A N 1
ATOM 1361 C CA . LEU A 1 172 ? 45.070 -0.578 -66.659 1.00 95.50 172 LEU A CA 1
ATOM 1362 C C . LEU A 1 172 ? 46.539 -0.513 -67.071 1.00 95.50 172 LEU A C 1
ATOM 1364 O O . LEU A 1 172 ? 46.818 -0.075 -68.184 1.00 95.50 172 LEU A O 1
ATOM 1368 N N . HIS A 1 173 ? 47.455 -1.000 -66.234 1.00 95.31 173 HIS A N 1
ATOM 1369 C CA . HIS A 1 173 ? 48.878 -1.060 -66.567 1.00 95.31 173 HIS A CA 1
ATOM 1370 C C . HIS A 1 173 ? 49.111 -1.902 -67.822 1.00 95.31 173 HIS A C 1
ATOM 1372 O O . HIS A 1 173 ? 49.697 -1.422 -68.782 1.00 95.31 173 HIS A O 1
ATOM 1378 N N . SER A 1 174 ? 48.523 -3.100 -67.891 1.00 94.31 174 SER A N 1
ATOM 1379 C CA . SER A 1 174 ? 48.643 -3.959 -69.074 1.00 94.31 174 SER A CA 1
ATOM 1380 C C . SER A 1 174 ? 48.048 -3.325 -70.338 1.00 94.31 174 SER A C 1
ATOM 1382 O O . SER A 1 174 ? 48.526 -3.561 -71.447 1.00 94.31 174 SER A O 1
ATOM 1384 N N . ARG A 1 175 ? 46.985 -2.521 -70.202 1.00 93.75 175 ARG A N 1
ATOM 1385 C CA . ARG A 1 175 ? 46.381 -1.775 -71.312 1.00 93.75 175 ARG A CA 1
ATOM 1386 C C . ARG A 1 175 ? 47.283 -0.633 -71.759 1.00 93.75 175 ARG A C 1
ATOM 1388 O O . ARG A 1 175 ? 47.401 -0.433 -72.964 1.00 93.75 175 ARG A O 1
ATOM 1395 N N . ILE A 1 176 ? 47.903 0.078 -70.822 1.00 94.69 176 ILE A N 1
ATOM 1396 C CA . ILE A 1 176 ? 48.898 1.115 -71.103 1.00 94.69 176 ILE A CA 1
ATOM 1397 C C . ILE A 1 176 ? 50.095 0.491 -71.814 1.00 94.69 176 ILE A C 1
ATOM 1399 O O . ILE A 1 176 ? 50.393 0.921 -72.920 1.00 94.69 176 ILE A O 1
ATOM 1403 N N . ASP A 1 177 ? 50.668 -0.590 -71.287 1.00 91.50 177 ASP A N 1
ATOM 1404 C CA . ASP A 1 177 ? 51.791 -1.301 -71.909 1.00 91.50 177 ASP A CA 1
ATOM 1405 C C . ASP A 1 177 ? 51.454 -1.744 -73.341 1.00 91.50 177 ASP A C 1
ATOM 1407 O O . ASP A 1 177 ? 52.236 -1.543 -74.269 1.00 91.50 177 ASP A O 1
ATOM 1411 N N . ARG A 1 178 ? 50.251 -2.297 -73.562 1.00 88.94 178 ARG A N 1
ATOM 1412 C CA . ARG A 1 178 ? 49.773 -2.656 -74.909 1.00 88.94 178 ARG A CA 1
ATOM 1413 C C . ARG A 1 178 ? 49.628 -1.438 -75.823 1.00 88.94 178 ARG A C 1
ATOM 1415 O O . ARG A 1 178 ? 49.962 -1.532 -77.002 1.00 88.94 178 ARG A O 1
ATOM 1422 N N . MET A 1 179 ? 49.121 -0.313 -75.316 1.00 88.56 179 MET A N 1
ATOM 1423 C CA . MET A 1 179 ? 49.026 0.931 -76.089 1.00 88.56 179 MET A CA 1
ATOM 1424 C C . MET A 1 179 ? 50.407 1.495 -76.414 1.00 88.56 179 MET A C 1
ATOM 1426 O O . MET A 1 179 ? 50.619 1.934 -77.538 1.00 88.56 179 MET A O 1
ATOM 1430 N N . GLU A 1 180 ? 51.345 1.458 -75.473 1.00 85.19 180 GLU A N 1
ATOM 1431 C CA . GLU A 1 180 ? 52.724 1.891 -75.680 1.00 85.19 180 GLU A CA 1
ATOM 1432 C C . GLU A 1 180 ? 53.434 1.014 -76.710 1.00 85.19 180 GLU A C 1
ATOM 1434 O O . GLU A 1 180 ? 54.058 1.542 -77.629 1.00 85.19 180 GLU A O 1
ATOM 1439 N N . MET A 1 181 ? 53.279 -0.312 -76.632 1.00 81.44 181 MET A N 1
ATOM 1440 C CA . MET A 1 181 ? 53.781 -1.230 -77.658 1.00 81.44 181 MET A CA 1
ATOM 1441 C C . MET A 1 181 ? 53.138 -0.943 -79.017 1.00 81.44 181 MET A C 1
ATOM 1443 O O . MET A 1 181 ? 53.856 -0.801 -79.998 1.00 81.44 181 MET A O 1
ATOM 1447 N N . GLY A 1 182 ? 51.818 -0.749 -79.081 1.00 81.88 182 GLY A N 1
ATOM 1448 C CA . GLY A 1 182 ? 51.125 -0.404 -80.327 1.00 81.88 182 GLY A CA 1
ATOM 1449 C C . GLY A 1 182 ? 51.523 0.962 -80.900 1.00 81.88 182 GLY A C 1
ATOM 1450 O O . GLY A 1 182 ? 51.589 1.124 -82.115 1.00 81.88 182 GLY A O 1
ATOM 1451 N N . LEU A 1 183 ? 51.823 1.947 -80.048 1.00 79.25 183 LEU A N 1
ATOM 1452 C CA . LEU A 1 183 ? 52.365 3.250 -80.447 1.00 79.25 183 LEU A CA 1
ATOM 1453 C C . LEU A 1 183 ? 53.809 3.140 -80.939 1.00 79.25 183 LEU A C 1
ATOM 1455 O O . LEU A 1 183 ? 54.182 3.862 -81.859 1.00 79.25 183 LEU A O 1
ATOM 1459 N N . ARG A 1 184 ? 54.606 2.244 -80.355 1.00 71.44 184 ARG A N 1
ATOM 1460 C CA . ARG A 1 184 ? 55.992 1.974 -80.753 1.00 71.44 184 ARG A CA 1
ATOM 1461 C C . ARG A 1 184 ? 56.085 1.136 -82.029 1.00 71.44 184 ARG A C 1
ATOM 1463 O O . ARG A 1 184 ? 57.002 1.331 -82.813 1.00 71.44 184 ARG A O 1
ATOM 1470 N N . GLU A 1 185 ? 55.127 0.240 -82.244 1.00 64.94 185 GLU A N 1
ATOM 1471 C CA . GLU A 1 185 ? 54.965 -0.566 -83.460 1.00 64.94 185 GLU A CA 1
ATOM 1472 C C . GLU A 1 185 ? 54.165 0.150 -84.553 1.00 64.94 185 GLU A C 1
ATOM 1474 O O . GLU A 1 185 ? 54.031 -0.379 -85.662 1.00 64.94 185 GLU A O 1
ATOM 1479 N N . ARG A 1 186 ? 53.656 1.370 -84.298 1.00 64.88 186 ARG A N 1
ATOM 1480 C CA . ARG A 1 186 ? 53.206 2.231 -85.395 1.00 64.88 186 ARG A CA 1
ATOM 1481 C C . ARG A 1 186 ? 54.354 2.306 -86.394 1.00 64.88 186 ARG A C 1
ATOM 1483 O O . ARG A 1 186 ? 55.472 2.621 -85.988 1.00 64.88 186 ARG A O 1
ATOM 1490 N N . PRO A 1 187 ? 54.105 2.071 -87.690 1.00 67.88 187 PRO A N 1
ATOM 1491 C CA . PRO A 1 187 ? 55.144 2.071 -88.704 1.00 67.88 187 PRO A CA 1
ATOM 1492 C C . PRO A 1 187 ? 55.585 3.505 -89.024 1.00 67.88 187 PRO A C 1
ATOM 1494 O O . PRO A 1 187 ? 55.784 3.823 -90.185 1.00 67.88 187 PRO A O 1
ATOM 1497 N N . LEU A 1 188 ? 55.735 4.374 -88.019 1.00 64.62 188 LEU A N 1
ATOM 1498 C CA . LEU A 1 188 ? 56.291 5.716 -88.128 1.00 64.62 188 LEU A CA 1
ATOM 1499 C C . LEU A 1 188 ? 57.653 5.658 -88.809 1.00 64.62 188 LEU A C 1
ATOM 1501 O O . LEU A 1 188 ? 57.896 6.451 -89.704 1.00 64.62 188 LEU A O 1
ATOM 1505 N N . ASP A 1 189 ? 58.484 4.667 -88.487 1.00 68.81 189 ASP A N 1
ATOM 1506 C CA . ASP A 1 189 ? 59.773 4.470 -89.154 1.00 68.81 189 ASP A CA 1
ATOM 1507 C C . ASP A 1 189 ? 59.616 4.062 -90.627 1.00 68.81 189 ASP A C 1
ATOM 1509 O O . ASP A 1 189 ? 60.378 4.507 -91.484 1.00 68.81 189 ASP A O 1
ATOM 1513 N N . ALA A 1 190 ? 58.603 3.256 -90.964 1.00 74.12 190 ALA A N 1
ATOM 1514 C CA . ALA A 1 190 ? 58.343 2.873 -92.352 1.00 74.12 190 ALA A CA 1
ATOM 1515 C C . ALA A 1 190 ? 57.634 3.987 -93.145 1.00 74.12 190 ALA A C 1
ATOM 1517 O O . ALA A 1 190 ? 57.861 4.119 -94.346 1.00 74.12 190 ALA A O 1
ATOM 1518 N N . GLU A 1 191 ? 56.796 4.799 -92.502 1.00 78.19 191 GLU A N 1
ATOM 1519 C CA . GLU A 1 191 ? 56.189 6.008 -93.063 1.00 78.19 191 GLU A CA 1
ATOM 1520 C C . GLU A 1 191 ? 57.242 7.095 -93.277 1.00 78.19 191 GLU A C 1
ATOM 1522 O O . GLU A 1 191 ? 57.302 7.659 -94.367 1.00 78.19 191 GLU A O 1
ATOM 1527 N N . LEU A 1 192 ? 58.131 7.317 -92.304 1.00 81.00 192 LEU A N 1
ATOM 1528 C CA . LEU A 1 192 ? 59.315 8.167 -92.435 1.00 81.00 192 LEU A CA 1
ATOM 1529 C C . LEU A 1 192 ? 60.216 7.662 -93.560 1.00 81.00 192 LEU A C 1
ATOM 1531 O O . LEU A 1 192 ? 60.620 8.452 -94.408 1.00 81.00 192 LEU A O 1
ATOM 1535 N N . GLY A 1 193 ? 60.464 6.353 -93.633 1.00 81.19 193 GLY A N 1
ATOM 1536 C CA . GLY A 1 193 ? 61.235 5.740 -94.713 1.00 81.19 193 GLY A CA 1
ATOM 1537 C C . GLY A 1 193 ? 60.602 5.952 -96.091 1.00 81.19 193 GLY A C 1
ATOM 1538 O O . GLY A 1 193 ? 61.290 6.342 -97.032 1.00 81.19 193 GLY A O 1
ATOM 1539 N N . ARG A 1 194 ? 59.281 5.769 -96.217 1.00 83.88 194 ARG A N 1
ATOM 1540 C CA . ARG A 1 194 ? 58.540 6.024 -97.467 1.00 83.88 194 ARG A CA 1
ATOM 1541 C C . ARG A 1 194 ? 58.553 7.499 -97.853 1.00 83.88 194 ARG A C 1
ATOM 1543 O O . ARG A 1 194 ? 58.749 7.807 -99.026 1.00 83.88 194 ARG A O 1
ATOM 1550 N N . LEU A 1 195 ? 58.354 8.401 -96.893 1.00 90.06 195 LEU A N 1
ATOM 1551 C CA . LEU A 1 195 ? 58.378 9.841 -97.131 1.00 90.06 195 LEU A CA 1
ATOM 1552 C C . LEU A 1 195 ? 59.779 10.293 -97.550 1.00 90.06 195 LEU A C 1
ATOM 1554 O O . LEU A 1 195 ? 59.918 11.020 -98.527 1.00 90.06 195 LEU A O 1
ATOM 1558 N N . MET A 1 196 ? 60.817 9.792 -96.883 1.00 90.00 196 MET A N 1
ATOM 1559 C CA . MET A 1 196 ? 62.206 10.087 -97.220 1.00 90.00 196 MET A CA 1
ATOM 1560 C C . MET A 1 196 ? 62.579 9.558 -98.606 1.00 90.00 196 MET A C 1
ATOM 1562 O O . MET A 1 196 ? 63.157 10.288 -99.405 1.00 90.00 196 MET A O 1
ATOM 1566 N N . GLN A 1 197 ? 62.161 8.339 -98.945 1.00 88.62 197 GLN A N 1
ATOM 1567 C CA . GLN A 1 197 ? 62.366 7.782 -100.279 1.00 88.62 197 GLN A CA 1
ATOM 1568 C C . GLN A 1 197 ? 61.609 8.575 -101.359 1.00 88.62 197 GLN A C 1
ATOM 1570 O O . GLN A 1 197 ? 62.122 8.766 -102.462 1.00 88.62 197 GLN A O 1
ATOM 1575 N N . ALA A 1 198 ? 60.405 9.071 -101.057 1.00 91.19 198 ALA A N 1
ATOM 1576 C CA . ALA A 1 198 ? 59.653 9.936 -101.962 1.00 91.19 198 ALA A CA 1
ATOM 1577 C C . ALA A 1 198 ? 60.350 11.293 -102.164 1.00 91.19 198 ALA A C 1
ATOM 1579 O O . ALA A 1 198 ? 60.441 11.765 -103.299 1.00 91.19 198 ALA A O 1
ATOM 1580 N N . VAL A 1 199 ? 60.886 11.881 -101.089 1.00 93.06 199 VAL A N 1
ATOM 1581 C CA . VAL A 1 199 ? 61.682 13.117 -101.131 1.00 93.06 199 VAL A CA 1
ATOM 1582 C C . VAL A 1 199 ? 62.949 12.918 -101.960 1.00 93.06 199 VAL A C 1
ATOM 1584 O O . VAL A 1 199 ? 63.209 13.723 -102.850 1.00 93.06 199 VAL A O 1
ATOM 1587 N N . ASP A 1 200 ? 63.694 11.834 -101.750 1.00 92.12 200 ASP A N 1
ATOM 1588 C CA . ASP A 1 200 ? 64.912 11.539 -102.515 1.00 92.12 200 ASP A CA 1
ATOM 1589 C C . ASP A 1 200 ? 64.626 11.316 -104.001 1.00 92.12 200 ASP A C 1
ATOM 1591 O O . ASP A 1 200 ? 65.357 11.813 -104.861 1.00 92.12 200 ASP A O 1
ATOM 1595 N N . ASN A 1 201 ? 63.543 10.607 -104.327 1.00 90.25 201 ASN A N 1
ATOM 1596 C CA . ASN A 1 201 ? 63.118 10.416 -105.712 1.00 90.25 201 ASN A CA 1
ATOM 1597 C C . ASN A 1 201 ? 62.742 11.745 -106.370 1.00 90.25 201 ASN A C 1
ATOM 1599 O O . ASN A 1 201 ? 63.150 12.002 -107.504 1.00 90.25 201 ASN A O 1
ATOM 1603 N N . TYR A 1 202 ? 62.002 12.597 -105.657 1.00 93.25 202 TYR A N 1
ATOM 1604 C CA . TYR A 1 202 ? 61.660 13.932 -106.135 1.00 93.25 202 TYR A CA 1
ATOM 1605 C C . TYR A 1 202 ? 62.913 14.781 -106.358 1.00 93.25 202 TYR A C 1
ATOM 1607 O O . TYR A 1 202 ? 63.056 15.412 -107.402 1.00 93.25 202 TYR A O 1
ATOM 1615 N N . ASN A 1 203 ? 63.855 14.751 -105.416 1.00 90.62 203 ASN A N 1
ATOM 1616 C CA . ASN A 1 203 ? 65.088 15.522 -105.503 1.00 90.62 203 ASN A CA 1
ATOM 1617 C C . ASN A 1 203 ? 65.978 15.034 -106.659 1.00 90.62 203 ASN A C 1
ATOM 1619 O O . ASN A 1 203 ? 66.526 15.837 -107.411 1.00 90.62 203 ASN A O 1
ATOM 1623 N N . ARG A 1 204 ? 66.065 13.714 -106.875 1.00 88.00 204 ARG A N 1
ATOM 1624 C CA . ARG A 1 204 ? 66.787 13.118 -108.011 1.00 88.00 204 ARG A CA 1
ATOM 1625 C C . ARG A 1 204 ? 66.136 13.462 -109.354 1.00 88.00 204 ARG A C 1
ATOM 1627 O O . ARG A 1 204 ? 66.857 13.746 -110.307 1.00 88.00 204 ARG A O 1
ATOM 1634 N N . ASP A 1 205 ? 64.804 13.472 -109.439 1.00 89.75 205 ASP A N 1
ATOM 1635 C CA . ASP A 1 205 ? 64.093 13.941 -110.638 1.00 89.75 205 ASP A CA 1
ATOM 1636 C C . ASP A 1 205 ? 64.361 15.428 -110.893 1.00 89.75 205 ASP A C 1
ATOM 1638 O O . ASP A 1 205 ? 64.626 15.828 -112.026 1.00 89.75 205 ASP A O 1
ATOM 1642 N N . LEU A 1 206 ? 64.368 16.243 -109.835 1.00 88.75 206 LEU A N 1
ATOM 1643 C CA . LEU A 1 206 ? 64.684 17.664 -109.920 1.00 88.75 206 LEU A CA 1
ATOM 1644 C C . LEU A 1 206 ? 66.120 17.884 -110.417 1.00 88.75 206 LEU A C 1
ATOM 1646 O O . LEU A 1 206 ? 66.315 18.654 -111.355 1.00 88.75 206 LEU A O 1
ATOM 1650 N N . HIS A 1 207 ? 67.095 17.134 -109.900 1.00 87.69 207 HIS A N 1
ATOM 1651 C CA . HIS A 1 207 ? 68.466 17.134 -110.416 1.00 87.69 207 HIS A CA 1
ATOM 1652 C C . HIS A 1 207 ? 68.538 16.703 -111.886 1.00 87.69 207 HIS A C 1
ATOM 1654 O O . HIS A 1 207 ? 69.127 17.412 -112.691 1.00 87.69 207 HIS A O 1
ATOM 1660 N N . ALA A 1 208 ? 67.854 15.629 -112.289 1.00 84.94 208 ALA A N 1
ATOM 1661 C CA . ALA A 1 208 ? 67.828 15.200 -113.691 1.00 84.94 208 ALA A CA 1
ATOM 1662 C C . ALA A 1 208 ? 67.137 16.214 -114.626 1.00 84.94 208 ALA A C 1
ATOM 1664 O O . ALA A 1 208 ? 67.402 16.245 -115.832 1.00 84.94 208 ALA A O 1
ATOM 1665 N N . ARG A 1 209 ? 66.202 17.026 -114.115 1.00 86.38 209 ARG A N 1
ATOM 1666 C CA . ARG A 1 209 ? 65.625 18.161 -114.857 1.00 86.38 209 ARG A CA 1
ATOM 1667 C C . ARG A 1 209 ? 66.628 19.301 -114.985 1.00 86.38 209 ARG A C 1
ATOM 1669 O O . ARG A 1 209 ? 66.734 19.861 -116.072 1.00 86.38 209 ARG A O 1
ATOM 1676 N N . VAL A 1 210 ? 67.359 19.612 -113.916 1.00 88.62 210 VAL A N 1
ATOM 1677 C CA . VAL A 1 210 ? 68.435 20.612 -113.930 1.00 88.62 210 VAL A CA 1
ATOM 1678 C C . VAL A 1 210 ? 69.538 20.197 -114.907 1.00 88.62 210 VAL A C 1
ATOM 1680 O O . VAL A 1 210 ? 69.847 20.972 -115.801 1.00 88.62 210 VAL A O 1
ATOM 1683 N N . ASP A 1 211 ? 70.029 18.959 -114.852 1.00 85.06 211 ASP A N 1
ATOM 1684 C CA . ASP A 1 211 ? 71.070 18.456 -115.762 1.00 85.06 211 ASP A CA 1
ATOM 1685 C C . ASP A 1 211 ? 70.617 18.482 -117.231 1.00 85.06 211 ASP A C 1
ATOM 1687 O O . ASP A 1 211 ? 71.381 18.847 -118.124 1.00 85.06 211 ASP A O 1
ATOM 1691 N N . ARG A 1 212 ? 69.347 18.141 -117.505 1.00 80.56 212 ARG A N 1
ATOM 1692 C CA . ARG A 1 212 ? 68.764 18.261 -118.853 1.00 80.56 212 ARG A CA 1
ATOM 1693 C C . ARG A 1 212 ? 68.669 19.710 -119.319 1.00 80.56 212 ARG A C 1
ATOM 1695 O O . ARG A 1 212 ? 68.937 19.977 -120.488 1.00 80.56 212 ARG A O 1
ATOM 1702 N N . LEU A 1 213 ? 68.299 20.636 -118.433 1.00 83.94 213 LEU A N 1
ATOM 1703 C CA . LEU A 1 213 ? 68.318 22.067 -118.735 1.00 83.94 213 LEU A CA 1
ATOM 1704 C C . LEU A 1 213 ? 69.745 22.540 -119.020 1.00 83.94 213 LEU A C 1
ATOM 1706 O O . LEU A 1 213 ? 69.953 23.229 -120.013 1.00 83.94 213 LEU A O 1
ATOM 1710 N N . GLU A 1 214 ? 70.728 22.131 -118.220 1.00 82.25 214 GLU A N 1
ATOM 1711 C CA . GLU A 1 214 ? 72.135 22.482 -118.429 1.00 82.25 214 GLU A CA 1
ATOM 1712 C C . GLU A 1 214 ? 72.701 21.909 -119.733 1.00 82.25 214 GLU A C 1
ATOM 1714 O O . GLU A 1 214 ? 73.398 22.622 -120.456 1.00 82.25 214 GLU A O 1
ATOM 1719 N N . MET A 1 215 ? 72.383 20.657 -120.081 1.00 76.88 215 MET A N 1
ATOM 1720 C CA . MET A 1 215 ? 72.767 20.060 -121.366 1.00 76.88 215 MET A CA 1
ATOM 1721 C C . MET A 1 215 ? 72.088 20.763 -122.543 1.00 76.88 215 MET A C 1
ATOM 1723 O O . MET A 1 215 ? 72.770 21.084 -123.512 1.00 76.88 215 MET A O 1
ATOM 1727 N N . GLY A 1 216 ? 70.795 21.086 -122.440 1.00 77.31 216 GLY A N 1
ATOM 1728 C CA . GLY A 1 216 ? 70.084 21.863 -123.460 1.00 77.31 216 GLY A CA 1
ATOM 1729 C C . GLY A 1 216 ? 70.644 23.280 -123.625 1.00 77.31 216 GLY A C 1
ATOM 1730 O O . GLY A 1 216 ? 70.787 23.764 -124.747 1.00 77.31 216 GLY A O 1
ATOM 1731 N N . LEU A 1 217 ? 71.042 23.928 -122.525 1.00 76.38 217 LEU A N 1
ATOM 1732 C CA . LEU A 1 217 ? 71.766 25.201 -122.555 1.00 76.38 217 LEU A CA 1
ATOM 1733 C C . LEU A 1 217 ? 73.153 25.047 -123.191 1.00 76.38 217 LEU A C 1
ATOM 1735 O O . LEU A 1 217 ? 73.536 25.887 -124.000 1.00 76.38 217 LEU A O 1
ATOM 1739 N N . ARG A 1 218 ? 73.902 23.982 -122.880 1.00 70.06 218 ARG A N 1
ATOM 1740 C CA . ARG A 1 218 ? 75.214 23.701 -123.490 1.00 70.06 218 ARG A CA 1
ATOM 1741 C C . ARG A 1 218 ? 75.124 23.397 -124.985 1.00 70.06 218 ARG A C 1
ATOM 1743 O O . ARG A 1 218 ? 75.952 23.910 -125.730 1.00 70.06 218 ARG A O 1
ATOM 1750 N N . GLU A 1 219 ? 74.146 22.616 -125.439 1.00 65.12 219 GLU A N 1
ATOM 1751 C CA . GLU A 1 219 ? 73.907 22.354 -126.868 1.00 65.12 219 GLU A CA 1
ATOM 1752 C C . GLU A 1 219 ? 73.427 23.614 -127.599 1.00 65.12 219 GLU A C 1
ATOM 1754 O O . GLU A 1 219 ? 73.927 23.927 -128.680 1.00 65.12 219 GLU A O 1
ATOM 1759 N N . GLY A 1 220 ? 72.538 24.396 -126.976 1.00 63.25 220 GLY A N 1
ATOM 1760 C CA . GLY A 1 220 ? 72.107 25.699 -127.491 1.00 63.25 220 GLY A CA 1
ATOM 1761 C C . GLY A 1 220 ? 73.243 26.727 -127.578 1.00 63.25 220 GLY A C 1
ATOM 1762 O O . GLY A 1 220 ? 73.258 27.550 -128.491 1.00 63.25 220 GLY A O 1
ATOM 1763 N N . LEU A 1 221 ? 74.227 26.652 -126.675 1.00 61.19 221 LEU A N 1
ATOM 1764 C CA . LEU A 1 221 ? 75.429 27.493 -126.681 1.00 61.19 221 LEU A CA 1
ATOM 1765 C C . LEU A 1 221 ? 76.541 26.971 -127.612 1.00 61.19 221 LEU A C 1
ATOM 1767 O O . LEU A 1 221 ? 77.347 27.767 -128.086 1.00 61.19 221 LEU A O 1
ATOM 1771 N N . ALA A 1 222 ? 76.589 25.673 -127.929 1.00 58.84 222 ALA A N 1
ATOM 1772 C CA . ALA A 1 222 ? 77.578 25.093 -128.848 1.00 58.84 222 ALA A CA 1
ATOM 1773 C C . ALA A 1 222 ? 77.344 25.485 -130.323 1.00 58.84 222 ALA A C 1
ATOM 1775 O O . ALA A 1 222 ? 78.286 25.496 -131.113 1.00 58.84 222 ALA A O 1
ATOM 1776 N N . GLY A 1 223 ? 76.107 25.844 -130.687 1.00 55.66 223 GLY A N 1
ATOM 1777 C CA . GLY A 1 223 ? 75.738 26.414 -131.992 1.00 55.66 223 GLY A CA 1
ATOM 1778 C C . GLY A 1 223 ? 75.599 27.943 -131.997 1.00 55.66 223 GLY A C 1
ATOM 1779 O O . GLY A 1 223 ? 75.069 28.506 -132.955 1.00 55.66 223 GLY A O 1
ATOM 1780 N N . TYR A 1 224 ? 76.024 28.622 -130.927 1.00 54.03 224 TYR A N 1
ATOM 1781 C CA . TYR A 1 224 ? 75.789 30.051 -130.742 1.00 54.03 224 TYR A CA 1
ATOM 1782 C C . TYR A 1 224 ? 76.760 30.911 -131.567 1.00 54.03 224 TYR A C 1
ATOM 1784 O O . TYR A 1 224 ? 77.938 31.057 -131.243 1.00 54.03 224 TYR A O 1
ATOM 1792 N N . ILE A 1 225 ? 76.231 31.527 -132.625 1.00 50.91 225 ILE A N 1
ATOM 1793 C CA . ILE A 1 225 ? 76.847 32.655 -133.332 1.00 50.91 225 ILE A CA 1
ATOM 1794 C C . ILE A 1 225 ? 76.432 33.935 -132.580 1.00 50.91 225 ILE A C 1
ATOM 1796 O O . ILE A 1 225 ? 75.231 34.185 -132.460 1.00 50.91 225 ILE A O 1
ATOM 1800 N N . PRO A 1 226 ? 77.368 34.756 -132.064 1.00 50.31 226 PRO A N 1
ATOM 1801 C CA . PRO A 1 226 ? 77.017 35.934 -131.278 1.00 50.31 226 PRO A CA 1
ATOM 1802 C C . PRO A 1 226 ? 76.336 36.993 -132.152 1.00 50.31 226 PRO A C 1
ATOM 1804 O O . PRO A 1 226 ? 76.942 37.542 -133.072 1.00 50.31 226 PRO A O 1
ATOM 1807 N N . ALA A 1 227 ? 75.076 37.303 -131.841 1.00 44.28 227 ALA A N 1
ATOM 1808 C CA . ALA A 1 227 ? 74.397 38.481 -132.366 1.00 44.28 227 ALA A CA 1
ATOM 1809 C C . ALA A 1 227 ? 74.900 39.746 -131.633 1.00 44.28 227 ALA A C 1
ATOM 1811 O O . ALA A 1 227 ? 75.154 39.696 -130.425 1.00 44.28 227 ALA A O 1
ATOM 1812 N N . PRO A 1 228 ? 75.084 40.871 -132.346 1.00 45.50 228 PRO A N 1
ATOM 1813 C CA . PRO A 1 228 ? 75.743 42.061 -131.822 1.00 45.50 228 PRO A CA 1
ATOM 1814 C C . PRO A 1 228 ? 74.937 42.775 -130.735 1.00 45.50 228 PRO A C 1
ATOM 1816 O O . PRO A 1 228 ? 73.708 42.772 -130.714 1.00 45.50 228 PRO A O 1
ATOM 1819 N N . ALA A 1 229 ? 75.691 43.436 -129.859 1.00 38.50 229 ALA A N 1
ATOM 1820 C CA . ALA A 1 229 ? 75.217 44.267 -128.769 1.00 38.50 229 ALA A CA 1
ATOM 1821 C C . ALA A 1 229 ? 74.206 45.333 -129.229 1.00 38.50 229 ALA A C 1
ATOM 1823 O O . ALA A 1 229 ? 74.553 46.260 -129.959 1.00 38.50 229 ALA A O 1
ATOM 1824 N N . SER A 1 230 ? 72.988 45.264 -128.693 1.00 47.75 230 SER A N 1
ATOM 1825 C CA . SER A 1 230 ? 72.128 46.433 -128.529 1.00 47.75 230 SER A CA 1
ATOM 1826 C C . SER A 1 230 ? 71.685 46.537 -127.072 1.00 47.75 230 SER A C 1
ATOM 1828 O O . SER A 1 230 ? 70.956 45.702 -126.542 1.00 47.75 230 SER A O 1
ATOM 1830 N N . VAL A 1 231 ? 72.203 47.587 -126.455 1.00 42.16 231 VAL A N 1
ATOM 1831 C CA . VAL A 1 231 ? 71.960 48.123 -125.121 1.00 42.16 231 VAL A CA 1
ATOM 1832 C C . VAL A 1 231 ? 70.472 48.438 -124.909 1.00 42.16 231 VAL A C 1
ATOM 1834 O O . VAL A 1 231 ? 69.904 49.187 -125.697 1.00 42.16 231 VAL A O 1
ATOM 1837 N N . ASN A 1 232 ? 69.856 47.935 -123.832 1.00 47.62 232 ASN A N 1
ATOM 1838 C CA . ASN A 1 232 ? 69.199 48.788 -122.828 1.00 47.62 232 ASN A CA 1
ATOM 1839 C C . ASN A 1 232 ? 68.682 48.004 -121.614 1.00 47.62 232 ASN A C 1
ATOM 1841 O O . ASN A 1 232 ? 68.152 46.902 -121.716 1.00 47.62 232 ASN A O 1
ATOM 1845 N N . ALA A 1 233 ? 68.908 48.618 -120.457 1.00 35.25 233 ALA A N 1
ATOM 1846 C CA . ALA A 1 233 ? 68.770 48.083 -119.117 1.00 35.25 233 ALA A CA 1
ATOM 1847 C C . ALA A 1 233 ? 67.316 48.025 -118.608 1.00 35.25 233 ALA A C 1
ATOM 1849 O O . ALA A 1 233 ? 66.451 48.786 -119.034 1.00 35.25 233 ALA A O 1
ATOM 1850 N N . ALA A 1 234 ? 67.112 47.133 -117.634 1.00 37.59 234 ALA A N 1
ATOM 1851 C CA . ALA A 1 234 ? 65.978 47.061 -116.706 1.00 37.59 234 ALA A CA 1
ATOM 1852 C C . ALA A 1 234 ? 65.817 48.370 -115.880 1.00 37.59 234 ALA A C 1
ATOM 1854 O O . ALA A 1 234 ? 66.704 49.226 -115.960 1.00 37.59 234 ALA A O 1
ATOM 1855 N N . PRO A 1 235 ? 64.744 48.568 -115.075 1.00 51.78 235 PRO A N 1
ATOM 1856 C CA . PRO A 1 235 ? 64.501 47.810 -113.826 1.00 51.78 235 PRO A CA 1
ATOM 1857 C C . PRO A 1 235 ? 63.027 47.356 -113.667 1.00 51.78 235 PRO A C 1
ATOM 1859 O O . PRO A 1 235 ? 62.114 47.951 -114.224 1.00 51.78 235 PRO A O 1
ATOM 1862 N N . ALA A 1 236 ? 62.744 46.181 -113.106 1.00 34.41 236 ALA A N 1
ATOM 1863 C CA . ALA A 1 236 ? 62.655 45.844 -111.676 1.00 34.41 236 ALA A CA 1
ATOM 1864 C C . ALA A 1 236 ? 61.414 46.405 -110.940 1.00 34.41 236 ALA A C 1
ATOM 1866 O O . ALA A 1 236 ? 61.283 47.602 -110.729 1.00 34.41 236 ALA A O 1
ATOM 1867 N N . ALA A 1 237 ? 60.566 45.451 -110.532 1.00 37.44 237 ALA A N 1
ATOM 1868 C CA . ALA A 1 237 ? 59.849 45.325 -109.259 1.00 37.44 237 ALA A CA 1
ATOM 1869 C C . ALA A 1 237 ? 59.110 46.537 -108.660 1.00 37.44 237 ALA A C 1
ATOM 1871 O O . ALA A 1 237 ? 59.725 47.488 -108.192 1.00 37.44 237 ALA A O 1
ATOM 1872 N N . VAL A 1 238 ? 57.795 46.372 -108.461 1.00 45.03 238 VAL A N 1
ATOM 1873 C CA . VAL A 1 238 ? 57.103 46.924 -107.288 1.00 45.03 238 VAL A CA 1
ATOM 1874 C C . VAL A 1 238 ? 56.191 45.850 -106.698 1.00 45.03 238 VAL A C 1
ATOM 1876 O O . VAL A 1 238 ? 55.206 45.420 -107.292 1.00 45.03 238 VAL A O 1
ATOM 1879 N N . GLU A 1 239 ? 56.596 45.414 -105.516 1.00 42.59 239 GLU A N 1
ATOM 1880 C CA . GLU A 1 239 ? 55.893 44.586 -104.549 1.00 42.59 239 GLU A CA 1
ATOM 1881 C C . GLU A 1 239 ? 54.677 45.344 -103.991 1.00 42.59 239 GLU A C 1
ATOM 1883 O O . GLU A 1 239 ? 54.792 46.500 -103.582 1.00 42.59 239 GLU A O 1
ATOM 1888 N N . HIS A 1 240 ? 53.501 44.710 -103.981 1.00 47.88 240 HIS A N 1
ATOM 1889 C CA . HIS A 1 240 ? 52.275 45.287 -103.428 1.00 47.88 240 HIS A CA 1
ATOM 1890 C C . HIS A 1 240 ? 51.705 44.356 -102.350 1.00 47.88 240 HIS A C 1
ATOM 1892 O O . HIS A 1 240 ? 51.159 43.294 -102.647 1.00 47.88 240 HIS A O 1
ATOM 1898 N N . ARG A 1 241 ? 51.853 44.765 -101.085 1.00 43.28 241 ARG A N 1
ATOM 1899 C CA . ARG A 1 241 ? 51.039 44.301 -99.948 1.00 43.28 241 ARG A CA 1
ATOM 1900 C C . ARG A 1 241 ? 49.629 44.891 -100.062 1.00 43.28 241 ARG A C 1
ATOM 1902 O O . ARG A 1 241 ? 49.493 46.010 -100.554 1.00 43.28 241 ARG A O 1
ATOM 1909 N N . PRO A 1 242 ? 48.617 44.225 -99.483 1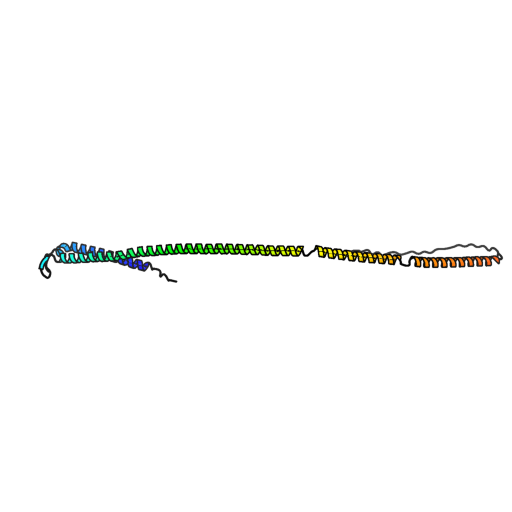.00 49.94 242 PRO A N 1
ATOM 1910 C CA . PRO A 1 242 ? 47.969 44.847 -98.321 1.00 49.94 242 PRO A CA 1
ATOM 1911 C C . PRO A 1 242 ? 47.622 43.875 -97.165 1.00 49.94 242 PRO A C 1
ATOM 1913 O O . PRO A 1 242 ? 47.070 42.800 -97.364 1.00 49.94 242 PRO A O 1
ATOM 1916 N N . GLN A 1 243 ? 47.945 44.327 -95.946 1.00 45.12 243 GLN A N 1
ATOM 1917 C CA . GLN A 1 243 ? 47.212 44.168 -94.662 1.00 45.12 243 GLN A CA 1
ATOM 1918 C C . GLN A 1 243 ? 45.808 44.838 -94.818 1.00 45.12 243 GLN A C 1
ATOM 1920 O O . GLN A 1 243 ? 45.760 45.703 -95.699 1.00 45.12 243 GLN A O 1
ATOM 1925 N N . PRO A 1 244 ? 44.715 44.632 -94.029 1.00 55.06 244 PRO A N 1
ATOM 1926 C CA . PRO A 1 244 ? 44.546 44.121 -92.647 1.00 55.06 244 PRO A CA 1
ATOM 1927 C C . PRO A 1 244 ? 43.309 43.167 -92.505 1.00 55.06 244 PRO A C 1
ATOM 1929 O O . PRO A 1 244 ? 42.765 42.753 -93.518 1.00 55.06 244 PRO A O 1
ATOM 1932 N N . ASP A 1 245 ? 42.923 42.563 -91.373 1.00 44.38 245 ASP A N 1
ATOM 1933 C CA . ASP A 1 245 ? 42.271 43.143 -90.185 1.00 44.38 245 ASP A CA 1
ATOM 1934 C C . ASP A 1 245 ? 42.100 42.070 -89.073 1.00 44.38 245 ASP A C 1
ATOM 1936 O O . ASP A 1 245 ? 41.671 40.945 -89.325 1.00 44.38 245 ASP A O 1
ATOM 1940 N N . ASP A 1 246 ? 42.440 42.458 -87.842 1.00 46.81 246 ASP A N 1
ATOM 1941 C CA . ASP A 1 246 ? 41.944 41.949 -86.540 1.00 46.81 246 ASP A CA 1
ATOM 1942 C C . ASP A 1 246 ? 40.512 42.545 -86.312 1.00 46.81 246 ASP A C 1
ATOM 1944 O O . ASP A 1 246 ? 40.135 43.393 -87.124 1.00 46.81 246 ASP A O 1
ATOM 1948 N N . PRO A 1 247 ? 39.695 42.308 -85.250 1.00 53.16 247 PRO A N 1
ATOM 1949 C CA . PRO A 1 247 ? 39.785 41.412 -84.089 1.00 53.16 247 PRO A CA 1
ATOM 1950 C C . PRO A 1 247 ? 38.455 40.703 -83.701 1.00 53.16 247 PRO A C 1
ATOM 1952 O O . PRO A 1 247 ? 37.379 40.961 -84.234 1.00 53.16 247 PRO A O 1
ATOM 1955 N N . GLY A 1 248 ? 38.502 39.863 -82.663 1.00 44.88 248 GLY A N 1
ATOM 1956 C CA . GLY A 1 248 ? 37.318 39.435 -81.897 1.00 44.88 248 GLY A CA 1
ATOM 1957 C C . GLY A 1 248 ? 37.684 38.347 -80.889 1.00 44.88 248 GLY A C 1
ATOM 1958 O O . GLY A 1 248 ? 37.685 37.169 -81.215 1.00 44.88 248 GLY A O 1
ATOM 1959 N N . VAL A 1 249 ? 38.224 38.674 -79.712 1.00 49.38 249 VAL A N 1
ATOM 1960 C CA . VAL A 1 249 ? 37.474 38.995 -78.481 1.00 49.38 249 VAL A CA 1
ATOM 1961 C C . VAL A 1 249 ? 36.216 38.145 -78.303 1.00 49.38 249 VAL A C 1
ATOM 1963 O O . VAL A 1 249 ? 35.180 38.430 -78.894 1.00 49.38 249 VAL A O 1
ATOM 1966 N N . SER A 1 250 ? 36.287 37.184 -77.380 1.00 54.34 250 SER A N 1
ATOM 1967 C CA . SER A 1 250 ? 35.359 37.092 -76.243 1.00 54.34 250 SER A CA 1
ATOM 1968 C C . SER A 1 250 ? 35.892 36.098 -75.207 1.00 54.34 250 SER A C 1
ATOM 1970 O O . SER A 1 250 ? 35.905 34.889 -75.414 1.00 54.34 250 SER A O 1
ATOM 1972 N N . ARG A 1 251 ? 36.361 36.656 -74.086 1.00 50.91 251 ARG A N 1
ATOM 1973 C CA . ARG A 1 251 ? 36.325 36.020 -72.764 1.00 50.91 251 ARG A CA 1
ATOM 1974 C C 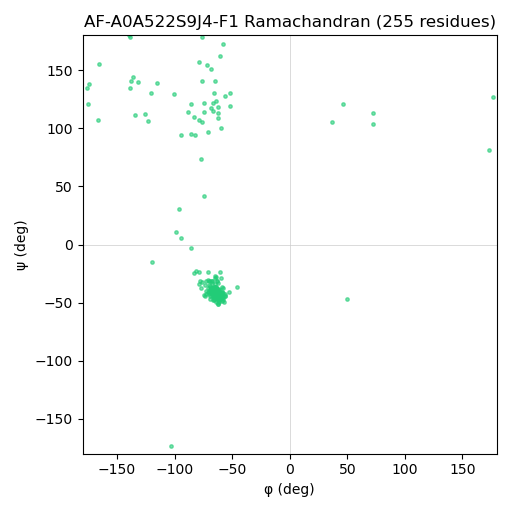. ARG A 1 251 ? 34.853 35.859 -72.368 1.00 50.91 251 ARG A C 1
ATOM 1976 O O . ARG A 1 251 ? 34.114 36.812 -72.580 1.00 50.91 251 ARG A O 1
ATOM 1983 N N . ASP A 1 252 ? 34.469 34.751 -71.738 1.00 49.81 252 ASP A N 1
ATOM 1984 C CA . ASP A 1 252 ? 34.062 34.789 -70.323 1.00 49.81 252 ASP A CA 1
ATOM 1985 C C . ASP A 1 252 ? 33.989 33.373 -69.696 1.00 49.81 252 ASP A C 1
ATOM 1987 O O . ASP A 1 252 ? 33.876 32.391 -70.435 1.00 49.81 252 ASP A O 1
ATOM 1991 N N . PRO A 1 253 ? 34.127 33.257 -68.359 1.00 57.47 253 PRO A N 1
ATOM 1992 C CA . PRO A 1 253 ? 34.267 32.032 -67.583 1.00 57.47 253 PRO A CA 1
ATOM 1993 C C . PRO A 1 253 ? 32.963 31.637 -66.856 1.00 57.47 253 PRO A C 1
ATOM 1995 O O . PRO A 1 253 ? 31.947 32.312 -66.957 1.00 57.47 253 PRO A O 1
ATOM 1998 N N . SER A 1 254 ? 33.077 30.597 -66.024 1.00 47.94 254 SER A N 1
ATOM 1999 C CA . SER A 1 254 ? 32.230 30.325 -64.850 1.00 47.94 254 SER A CA 1
ATOM 2000 C C . SER A 1 254 ? 30.795 29.861 -65.117 1.00 47.94 254 SER A C 1
ATOM 2002 O O . SER A 1 254 ? 29.918 30.674 -65.359 1.00 47.94 254 SER A O 1
ATOM 2004 N N . ASP A 1 255 ? 30.539 28.561 -64.946 1.00 49.47 255 ASP A N 1
ATOM 2005 C CA . ASP A 1 255 ? 29.568 28.070 -63.951 1.00 49.47 255 ASP A CA 1
ATOM 2006 C C . ASP A 1 255 ? 29.583 26.534 -63.916 1.00 49.47 255 ASP A C 1
ATOM 2008 O O . ASP A 1 255 ? 29.360 25.881 -64.936 1.00 49.47 255 ASP A O 1
ATOM 2012 N N . ASN A 1 256 ? 29.876 25.941 -62.760 1.00 52.06 256 ASN A N 1
ATOM 2013 C CA . ASN A 1 256 ? 28.853 25.204 -62.019 1.00 52.06 256 ASN A CA 1
ATOM 2014 C C . ASN A 1 256 ? 29.437 24.546 -60.768 1.00 52.06 256 ASN A C 1
ATOM 2016 O O . ASN A 1 256 ? 30.431 23.815 -60.811 1.00 52.06 256 ASN A O 1
ATOM 2020 N N . ALA A 1 257 ? 28.752 24.863 -59.675 1.00 46.84 257 ALA A N 1
ATOM 2021 C CA . ALA A 1 257 ? 28.662 24.091 -58.449 1.00 46.84 257 ALA A CA 1
ATOM 2022 C C . ALA A 1 257 ? 28.045 22.700 -58.681 1.00 46.84 257 ALA A C 1
ATOM 2024 O O . ALA A 1 257 ? 27.341 22.513 -59.701 1.00 46.84 257 ALA A O 1
#

Radius of gyration: 80.81 Å; Cα contacts (8 Å, |Δi|>4): 36; chains: 1; bounding box: 137×69×207 Å

pLDDT: mean 73.21, std 16.63, range [34.41, 97.0]

Foldseek 3Di:
DPPPDDDDVVVVCCVVVVLVVVLVVLVVVVVVLVVVCVVCVVLQQDFDFDDPVPDTDGGRPNVVVVVVVVVVSVVVNVVSVVVVVVVVVVVVVVVVVVVVVVVVVVVVVVVVVVVVVVVVVVVVVVVVVVVVVVVVVVVVVVVVVVVVVVVVPPVVVVVVVVVVVVVVVVVVVVVVVVVVVVVVPPVPVVVVVVVVVVVVVVVVVVVVVVVVVVVVVVVVVVPDDDDDDDDDDDDDDDDDDDDDDDDDDDDDDDDDD

Mean predicted aligned error: 21.81 Å

Sequence (257 aa):
MVRVTPDNPTKTQRILGMSFVRSLLLLVVCVVIAAFVGVNWTEMNQPTNLSLIFTRVQAPLGLVLLGFMALLAIAFIVWMAYTQGRVLMETRRHAKELAAQRELADKAEVSRFTDLRAHMDDEVTRLTQVLSDQTRETMARIDRAEMGLRERPVDAEVTHLVQSVDNYNRDLHSRIDRMEMGLRERPLDAELGRLMQAVDNYNRDLHARVDRLEMGLREGLAGYIPAPASVNAAPAAVEHRPQPDDPGVSRDPSDNA